Protein AF-0000000076550968 (afdb_homodimer)

Secondary structure (DSSP, 8-state):
--HHHHHHHHHHHHHHHH-GGG-S-GGGGGGGEEEEEEEE-TTS-EEEHHHHHHHHHHPPP---EEEEEEEEEEETTEEEEEEEEE-SS-EEEEEEEEEEETTEEEEEEEEEEE--/--HHHHHHHHHHHHHHHH-GGG-S-GGGGGGGEEEEEEEE-TTS-EEEHHHHHHHHHHPPP---EEEEEEEEEEETTEEEEEEEEE-SS-EEEEEEEEEEETTEEEEEEEEEEE--

Organism: NCBI:txid570835

InterPro domains:
  IPR027843 Domain of unknown function DUF4440 [PF14534] (11-107)
  IPR032710 NTF2-like domain superfamily [SSF54427] (6-113)

Sequence (232 aa):
MTKAQLQDHLHSLEERLLHPDREPDRRALSNLLAEDFQEFCTSGRIFNLQQLTSALQNSSPRAATMSYFYVTPLADDVALATYHITTANSTSHHSSIWVQRNNRWQLLFHQGTIAAMTKAQLQDHLHSLEERLLHPDREPDRRALSNLLAEDFQEFCTSGRIFNLQQLTSALQNSSPRAATMSYFYVTPLADDVALATYHITTANSTSHHSSIWVQRNNRWQLLFHQGTIAA

Solvent-accessible surface area (backbone atoms only — not comparable to full-atom values): 12329 Å² total; per-residue (Å²): 131,54,71,69,56,47,38,54,51,54,50,53,53,49,50,48,68,74,39,34,65,76,43,93,55,42,74,61,55,51,69,37,45,31,90,79,20,40,30,42,36,61,73,23,47,75,39,41,47,68,57,46,44,52,46,48,68,65,48,70,85,71,76,66,44,78,42,79,73,44,63,45,81,74,49,102,46,29,32,40,36,38,31,34,40,37,41,93,85,48,49,28,41,36,39,35,37,35,34,50,56,96,90,36,70,17,39,34,34,37,39,27,20,51,42,101,131,53,71,68,55,46,38,55,50,52,48,52,53,49,49,47,69,74,39,35,65,75,43,91,56,41,74,59,56,50,68,40,44,31,92,80,22,40,31,42,37,59,72,22,47,74,38,43,47,68,56,46,45,53,47,48,67,66,49,70,84,72,74,65,43,77,44,79,74,46,65,46,79,74,47,102,46,30,32,41,36,38,30,33,42,36,42,94,86,48,48,28,41,35,39,35,36,36,34,50,56,94,90,36,70,18,41,35,34,37,37,27,21,50,42,99

Radius of gyration: 17.56 Å; Cα contacts (8 Å, |Δi|>4): 460; chains: 2; bounding box: 40×50×38 Å

Nearest PDB structures (foldseek):
  6d63-assembly3_E  TM=8.067E-01  e=4.390E-07  Pseudomonas sp. ADP
  3fka-assembly1_D  TM=6.933E-01  e=9.159E-06  Ruegeria pomeroyi DSS-3
  4q53-assembly1_A  TM=6.856E-01  e=6.023E-05  Bacteroides uniformis ATCC 8492
  5ts4-assembly3_C  TM=7.325E-01  e=3.961E-04  synthetic construct
  6w3w-assembly1_A  TM=6.313E-01  e=6.844E-04  synthetic construct

Foldseek 3Di:
DDQVVVLVVVVVLVVCLVFLVPDPDLLCNLVQADQQAWECEQVRDIDGSVRSSVCSVDDDGFDKDKAPWHWDDPDPFKIKIWTWIDGPVFIKIKIWIWGQDPNHIHTRYMYIHTDD/DDQVVVLVVVVVLVVCLVFLVPDPDLLCNLVQADQQAWECEQVRDIDGSVRSSVCSVDDDGFDKDKAPWHWDDPDPFKIKIWTWIDGPVFIKIKIWIWGQDPNHIHTRYMYIHTDD

pLDDT: mean 97.18, std 2.47, range [84.38, 99.0]

Structure (mmCIF, N/CA/C/O backbone):
data_AF-0000000076550968-model_v1
#
loop_
_entity.id
_entity.type
_entity.pdbx_description
1 polymer 'DUF4440 domain-containing protein'
#
loop_
_atom_site.group_PDB
_atom_site.id
_atom_site.type_symbol
_atom_site.label_atom_id
_atom_site.label_alt_id
_atom_site.label_comp_id
_atom_site.label_asym_id
_atom_site.label_entity_id
_atom_site.label_seq_id
_atom_site.pdbx_PDB_ins_code
_atom_site.Cartn_x
_atom_site.Cartn_y
_atom_site.Cartn_z
_atom_site.occupancy
_atom_site.B_iso_or_equiv
_atom_site.auth_seq_id
_atom_site.auth_comp_id
_atom_site.auth_asym_id
_atom_site.auth_atom_id
_atom_site.pdbx_PDB_model_num
ATOM 1 N N . MET A 1 1 ? -16.109 -16.172 4.762 1 86.81 1 MET A N 1
ATOM 2 C CA . MET A 1 1 ? -14.742 -16.594 5.027 1 86.81 1 MET A CA 1
ATOM 3 C C . MET A 1 1 ? -14.188 -15.922 6.281 1 86.81 1 MET A C 1
ATOM 5 O O . MET A 1 1 ? -14.414 -14.734 6.5 1 86.81 1 MET A O 1
ATOM 9 N N . THR A 1 2 ? -13.539 -16.703 7.188 1 93.56 2 THR A N 1
ATOM 10 C CA . THR A 1 2 ? -12.914 -16.125 8.375 1 93.56 2 THR A CA 1
ATOM 11 C C . THR A 1 2 ? -11.641 -15.367 7.996 1 93.56 2 THR A C 1
ATOM 13 O O . THR A 1 2 ? -11.141 -15.5 6.879 1 93.56 2 THR A O 1
ATOM 16 N N . LYS A 1 3 ? -11.188 -14.531 8.883 1 94.69 3 LYS A N 1
ATOM 17 C CA . LYS A 1 3 ? -9.938 -13.828 8.641 1 94.69 3 LYS A CA 1
ATOM 18 C C . LYS A 1 3 ? -8.797 -14.805 8.367 1 94.69 3 LYS A C 1
ATOM 20 O O . LYS A 1 3 ? -7.969 -14.57 7.484 1 94.69 3 LYS A O 1
ATOM 25 N N . ALA A 1 4 ? -8.688 -15.875 9.125 1 96.62 4 ALA A N 1
ATOM 26 C CA . ALA A 1 4 ? -7.633 -16.875 8.953 1 96.62 4 ALA A CA 1
ATOM 27 C C . ALA A 1 4 ? -7.715 -17.516 7.578 1 96.62 4 ALA A C 1
ATOM 29 O O . ALA A 1 4 ? -6.691 -17.75 6.93 1 96.62 4 ALA A O 1
ATOM 30 N N . GLN A 1 5 ? -8.914 -17.859 7.145 1 97.56 5 GLN A N 1
ATOM 31 C CA . GLN A 1 5 ? -9.117 -18.453 5.828 1 97.56 5 GLN A CA 1
ATOM 32 C C . GLN A 1 5 ? -8.727 -17.484 4.719 1 97.56 5 GLN A C 1
ATOM 34 O O . GLN A 1 5 ? -8.109 -17.891 3.727 1 97.56 5 GLN A O 1
ATOM 39 N N . LEU A 1 6 ? -9.133 -16.219 4.918 1 98.38 6 LEU A N 1
ATOM 40 C CA . LEU A 1 6 ? -8.781 -15.195 3.947 1 98.38 6 LEU A CA 1
ATOM 41 C C . LEU A 1 6 ? -7.27 -15.031 3.852 1 98.38 6 LEU A C 1
ATOM 43 O O . LEU A 1 6 ? -6.719 -14.914 2.754 1 98.38 6 LEU A O 1
ATOM 47 N N . GLN A 1 7 ? -6.574 -15.008 4.996 1 98.5 7 GLN A N 1
ATOM 48 C CA . GLN A 1 7 ? -5.121 -14.867 5.023 1 98.5 7 GLN A CA 1
ATOM 49 C C . GLN A 1 7 ? -4.449 -16.016 4.27 1 98.5 7 GLN A C 1
ATOM 51 O O . GLN A 1 7 ? -3.529 -15.789 3.479 1 98.5 7 GLN A O 1
ATOM 56 N N . ASP A 1 8 ? -4.887 -17.234 4.504 1 98.44 8 ASP A N 1
ATOM 57 C CA . ASP A 1 8 ? -4.332 -18.391 3.803 1 98.44 8 ASP A CA 1
ATOM 58 C C . ASP A 1 8 ? -4.566 -18.281 2.299 1 98.44 8 ASP A C 1
ATOM 60 O O . ASP A 1 8 ? -3.682 -18.609 1.502 1 98.44 8 ASP A O 1
ATOM 64 N N . HIS A 1 9 ? -5.754 -17.875 1.988 1 98.56 9 HIS A N 1
ATOM 65 C CA . HIS A 1 9 ? -6.113 -17.781 0.579 1 98.56 9 HIS A CA 1
ATOM 66 C C . HIS A 1 9 ? -5.27 -16.719 -0.129 1 98.56 9 HIS A C 1
ATOM 68 O O . HIS A 1 9 ? -4.684 -17 -1.18 1 98.56 9 HIS A O 1
ATOM 74 N N . LEU A 1 10 ? -5.164 -15.516 0.405 1 98.81 10 LEU A N 1
ATOM 75 C CA . LEU A 1 10 ? -4.406 -14.445 -0.228 1 98.81 10 LEU A CA 1
ATOM 76 C C . LEU A 1 10 ? -2.912 -14.75 -0.214 1 98.81 10 LEU A C 1
ATOM 78 O O . LEU A 1 10 ? -2.189 -14.383 -1.143 1 98.81 10 LEU A O 1
ATOM 82 N N . HIS A 1 11 ? -2.459 -15.438 0.846 1 98.88 11 HIS A N 1
ATOM 83 C CA . HIS A 1 11 ? -1.074 -15.898 0.861 1 98.88 11 HIS A CA 1
ATOM 84 C C . HIS A 1 11 ? -0.78 -16.797 -0.333 1 98.88 11 HIS A C 1
ATOM 86 O O . HIS A 1 11 ? 0.242 -16.625 -1.003 1 98.88 11 HIS A O 1
ATOM 92 N N . SER A 1 12 ? -1.676 -17.719 -0.541 1 98.5 12 SER A N 1
ATOM 93 C CA . SER A 1 12 ? -1.491 -18.641 -1.658 1 98.5 12 SER A CA 1
ATOM 94 C C . SER A 1 12 ? -1.491 -17.891 -2.99 1 98.5 12 SER A C 1
ATOM 96 O O . SER A 1 12 ? -0.729 -18.234 -3.896 1 98.5 12 SER A O 1
ATOM 98 N N . LEU A 1 13 ? -2.344 -16.875 -3.184 1 98.56 13 LEU A N 1
ATOM 99 C CA . LEU A 1 13 ? -2.373 -16.094 -4.414 1 98.56 13 LEU A CA 1
ATOM 100 C C . LEU A 1 13 ? -1.088 -15.289 -4.574 1 98.56 13 LEU A C 1
ATOM 102 O O . LEU A 1 13 ? -0.528 -15.219 -5.672 1 98.56 13 LEU A O 1
ATOM 106 N N . GLU A 1 14 ? -0.652 -14.703 -3.477 1 98.75 14 GLU A N 1
ATOM 107 C CA . GLU A 1 14 ? 0.617 -13.977 -3.512 1 98.75 14 GLU A CA 1
ATOM 108 C C . GLU A 1 14 ? 1.765 -14.898 -3.912 1 98.75 14 GLU A C 1
ATOM 110 O O . GLU A 1 14 ? 2.654 -14.5 -4.668 1 98.75 14 GLU A O 1
ATOM 115 N N . GLU A 1 15 ? 1.801 -16.094 -3.387 1 98.12 15 GLU A N 1
ATOM 116 C CA . GLU A 1 15 ? 2.844 -17.078 -3.707 1 98.12 15 GLU A CA 1
ATOM 117 C C . GLU A 1 15 ? 2.861 -17.391 -5.199 1 98.12 15 GLU A C 1
ATOM 119 O O . GLU A 1 15 ? 3.93 -17.516 -5.797 1 98.12 15 GLU A O 1
ATOM 124 N N . ARG A 1 16 ? 1.688 -17.5 -5.742 1 97.56 16 ARG A N 1
ATOM 125 C CA . ARG A 1 16 ? 1.603 -17.781 -7.172 1 97.56 16 ARG A CA 1
ATOM 126 C C . ARG A 1 16 ? 2.199 -16.625 -7.984 1 97.56 16 ARG A C 1
ATOM 128 O O . ARG A 1 16 ? 2.893 -16.859 -8.977 1 97.56 16 ARG A O 1
ATOM 135 N N . LEU A 1 17 ? 1.956 -15.398 -7.555 1 97.94 17 LEU A N 1
ATOM 136 C CA . LEU A 1 17 ? 2.482 -14.234 -8.258 1 97.94 17 LEU A CA 1
ATOM 137 C C . LEU A 1 17 ? 3.984 -14.094 -8.031 1 97.94 17 LEU A C 1
ATOM 139 O O . LEU A 1 17 ? 4.711 -13.633 -8.914 1 97.94 17 LEU A O 1
ATOM 143 N N . LEU A 1 18 ? 4.477 -14.5 -6.883 1 97.5 18 LEU A N 1
ATOM 144 C CA . LEU A 1 18 ? 5.891 -14.414 -6.539 1 97.5 18 LEU A CA 1
ATOM 145 C C . LEU A 1 18 ? 6.707 -15.445 -7.316 1 97.5 18 LEU A C 1
ATOM 147 O O . LEU A 1 18 ? 7.871 -15.203 -7.645 1 97.5 18 LEU A O 1
ATOM 151 N N . HIS A 1 19 ? 6.062 -16.594 -7.609 1 97 19 HIS A N 1
ATOM 152 C CA . HIS A 1 19 ? 6.738 -17.703 -8.281 1 97 19 HIS A CA 1
ATOM 153 C C . HIS A 1 19 ? 6 -18.109 -9.555 1 97 19 HIS A C 1
ATOM 155 O O . HIS A 1 19 ? 5.551 -19.25 -9.672 1 97 19 HIS A O 1
ATOM 161 N N . PRO A 1 20 ? 5.941 -17.203 -10.492 1 96.81 20 PRO A N 1
ATOM 162 C CA . PRO A 1 20 ? 5.215 -17.516 -11.727 1 96.81 20 PRO A CA 1
ATOM 163 C C . PRO A 1 20 ? 5.812 -18.719 -12.461 1 96.81 20 PRO A C 1
ATOM 165 O O . PRO A 1 20 ? 5.105 -19.406 -13.211 1 96.81 20 PRO A O 1
ATOM 168 N N . ASP A 1 21 ? 7.035 -18.969 -12.266 1 94.38 21 ASP A N 1
ATOM 169 C CA . ASP A 1 21 ? 7.727 -20.078 -12.922 1 94.38 21 ASP A CA 1
ATOM 170 C C . ASP A 1 21 ? 7.172 -21.422 -12.469 1 94.38 21 ASP A C 1
ATOM 172 O O . ASP A 1 21 ? 7.363 -22.438 -13.141 1 94.38 21 ASP A O 1
ATOM 176 N N . ARG A 1 22 ? 6.504 -21.453 -11.359 1 95.25 22 ARG A N 1
ATOM 177 C CA . ARG A 1 22 ? 5.965 -22.688 -10.812 1 95.25 22 ARG A CA 1
ATOM 178 C C . ARG A 1 22 ? 4.527 -22.906 -11.273 1 95.25 22 ARG A C 1
ATOM 180 O O . ARG A 1 22 ? 3.936 -23.953 -10.992 1 95.25 22 ARG A O 1
ATOM 187 N N . GLU A 1 23 ? 3.965 -21.953 -11.984 1 95.06 23 GLU A N 1
ATOM 188 C CA . GLU A 1 23 ? 2.59 -22.047 -12.469 1 95.06 23 GLU A CA 1
ATOM 189 C C . GLU A 1 23 ? 2.512 -22.859 -13.758 1 95.06 23 GLU A C 1
ATOM 191 O O . GLU A 1 23 ? 3.188 -22.547 -14.742 1 95.06 23 GLU A O 1
ATOM 196 N N . PRO A 1 24 ? 1.718 -23.875 -13.727 1 93.25 24 PRO A N 1
ATOM 197 C CA . PRO A 1 24 ? 1.576 -24.656 -14.953 1 93.25 24 PRO A CA 1
ATOM 198 C C . PRO A 1 24 ? 1.089 -23.828 -16.141 1 93.25 24 PRO A C 1
ATOM 200 O O . PRO A 1 24 ? 1.562 -24.016 -17.266 1 93.25 24 PRO A O 1
ATOM 203 N N . ASP A 1 25 ? 0.178 -22.953 -15.93 1 94.69 25 ASP A N 1
ATOM 204 C CA . ASP A 1 25 ? -0.331 -22.016 -16.938 1 94.69 25 ASP A CA 1
ATOM 205 C C . ASP A 1 25 ? -0.12 -20.578 -16.516 1 94.69 25 ASP A C 1
ATOM 207 O O . ASP A 1 25 ? -0.997 -19.969 -15.891 1 94.69 25 ASP A O 1
ATOM 211 N N . ARG A 1 26 ? 0.912 -19.984 -16.984 1 94.06 26 ARG A N 1
ATOM 212 C CA . ARG A 1 26 ? 1.274 -18.625 -16.578 1 94.06 26 ARG A CA 1
ATOM 213 C C . ARG A 1 26 ? 0.214 -17.625 -17.016 1 94.06 26 ARG A C 1
ATOM 215 O O . ARG A 1 26 ? 0.02 -16.594 -16.375 1 94.06 26 ARG A O 1
ATOM 222 N N . ARG A 1 27 ? -0.435 -17.969 -18.094 1 93.56 27 ARG A N 1
ATOM 223 C CA . ARG A 1 27 ? -1.465 -17.062 -18.594 1 93.56 27 ARG A CA 1
ATOM 224 C C . ARG A 1 27 ? -2.568 -16.875 -17.547 1 93.56 27 ARG A C 1
ATOM 226 O O . ARG A 1 27 ? -3.197 -15.812 -17.5 1 93.56 27 ARG A O 1
ATOM 233 N N . ALA A 1 28 ? -2.775 -17.859 -16.75 1 94.88 28 ALA A N 1
ATOM 234 C CA . ALA A 1 28 ? -3.82 -17.812 -15.727 1 94.88 28 ALA A CA 1
ATOM 235 C C . ALA A 1 28 ? -3.494 -16.781 -14.656 1 94.88 28 ALA A C 1
ATOM 237 O O . ALA A 1 28 ? -4.391 -16.281 -13.969 1 94.88 28 ALA A O 1
ATOM 238 N N . LEU A 1 29 ? -2.229 -16.375 -14.539 1 96.75 29 LEU A N 1
ATOM 239 C CA . LEU A 1 29 ? -1.817 -15.43 -13.5 1 96.75 29 LEU A CA 1
ATOM 240 C C . LEU A 1 29 ? -2.396 -14.047 -13.766 1 96.75 29 LEU A C 1
ATOM 242 O O . LEU A 1 29 ? -2.625 -13.273 -12.836 1 96.75 29 LEU A O 1
ATOM 246 N N . SER A 1 30 ? -2.594 -13.734 -15.055 1 95.69 30 SER A N 1
ATOM 247 C CA . SER A 1 30 ? -3.17 -12.43 -15.391 1 95.69 30 SER A CA 1
ATOM 248 C C . SER A 1 30 ? -4.566 -12.281 -14.797 1 95.69 30 SER A C 1
ATOM 250 O O . SER A 1 30 ? -5.016 -11.156 -14.539 1 95.69 30 SER A O 1
ATOM 252 N N . ASN A 1 31 ? -5.242 -13.406 -14.578 1 95.88 31 ASN A N 1
ATOM 253 C CA . ASN A 1 31 ? -6.582 -13.391 -13.992 1 95.88 31 ASN A CA 1
ATOM 254 C C . ASN A 1 31 ? -6.551 -12.945 -12.531 1 95.88 31 ASN A C 1
ATOM 256 O O . ASN A 1 31 ? -7.586 -12.602 -11.961 1 95.88 31 ASN A O 1
ATOM 260 N N . LEU A 1 32 ? -5.406 -12.969 -11.938 1 98.31 32 LEU A N 1
ATOM 261 C CA . LEU A 1 32 ? -5.262 -12.555 -10.547 1 98.31 32 LEU A CA 1
ATOM 262 C C . LEU A 1 32 ? -5.125 -11.039 -10.445 1 98.31 32 LEU A C 1
ATOM 264 O O . LEU A 1 32 ? -5.219 -10.477 -9.352 1 98.31 32 LEU A O 1
ATOM 268 N N . LEU A 1 33 ? -4.918 -10.391 -11.57 1 98.56 33 LEU A N 1
ATOM 269 C CA . LEU A 1 33 ? -4.684 -8.945 -11.57 1 98.56 33 LEU A CA 1
ATOM 270 C C . LEU A 1 33 ? -5.957 -8.188 -11.938 1 98.56 33 LEU A C 1
ATOM 272 O O . LEU A 1 33 ? -6.668 -8.578 -12.867 1 98.56 33 LEU A O 1
ATOM 276 N N . ALA A 1 34 ? -6.285 -7.145 -11.203 1 98.69 34 ALA A N 1
ATOM 277 C CA . ALA A 1 34 ? -7.41 -6.277 -11.539 1 98.69 34 ALA A CA 1
ATOM 278 C C . ALA A 1 34 ? -7.137 -5.488 -12.82 1 98.69 34 ALA A C 1
ATOM 280 O O . ALA A 1 34 ? -5.977 -5.227 -13.156 1 98.69 34 ALA A O 1
ATOM 281 N N . GLU A 1 35 ? -8.172 -5.074 -13.492 1 97.44 35 GLU A N 1
ATOM 282 C CA . GLU A 1 35 ? -8.047 -4.34 -14.75 1 97.44 35 GLU A CA 1
ATOM 283 C C . GLU A 1 35 ? -7.328 -3.006 -14.539 1 97.44 35 GLU A C 1
ATOM 285 O O . GLU A 1 35 ? -6.613 -2.535 -15.422 1 97.44 35 GLU A O 1
ATOM 290 N N . ASP A 1 36 ? -7.48 -2.406 -13.375 1 98 36 ASP A N 1
ATOM 291 C CA . ASP A 1 36 ? -6.871 -1.119 -13.055 1 98 36 ASP A CA 1
ATOM 292 C C . ASP A 1 36 ? -5.645 -1.299 -12.164 1 98 36 ASP A C 1
ATOM 294 O O . ASP A 1 36 ? -5.355 -0.446 -11.32 1 98 36 ASP A O 1
ATOM 298 N N . PHE A 1 37 ? -4.973 -2.426 -12.328 1 98.69 37 PHE A N 1
ATOM 299 C CA . PHE A 1 37 ? -3.801 -2.781 -11.531 1 98.69 37 PHE A CA 1
ATOM 300 C C . PHE A 1 37 ? -2.693 -1.75 -11.703 1 98.69 37 PHE A C 1
ATOM 302 O O . PHE A 1 37 ? -2.479 -1.244 -12.812 1 98.69 37 PHE A O 1
ATOM 309 N N . GLN A 1 38 ? -1.987 -1.479 -10.664 1 98.88 38 GLN A N 1
ATOM 310 C CA . GLN A 1 38 ? -0.764 -0.683 -10.648 1 98.88 38 GLN A CA 1
ATOM 311 C C . GLN A 1 38 ? 0.23 -1.215 -9.625 1 98.88 38 GLN A C 1
ATOM 313 O O . GLN A 1 38 ? -0.169 -1.738 -8.578 1 98.88 38 GLN A O 1
ATOM 318 N N . GLU A 1 39 ? 1.511 -1.039 -9.93 1 98.88 39 GLU A N 1
ATOM 319 C CA . GLU A 1 39 ? 2.553 -1.47 -9 1 98.88 39 GLU A CA 1
ATOM 320 C C . GLU A 1 39 ? 3.678 -0.442 -8.922 1 98.88 39 GLU A C 1
ATOM 322 O O . GLU A 1 39 ? 4.137 0.067 -9.945 1 98.88 39 GLU A O 1
ATOM 327 N N . PHE A 1 40 ? 4.062 -0.086 -7.707 1 98.94 40 PHE A N 1
ATOM 328 C CA . PHE A 1 40 ? 5.34 0.566 -7.445 1 98.94 40 PHE A CA 1
ATOM 329 C C . PHE A 1 40 ? 6.402 -0.457 -7.059 1 98.94 40 PHE A C 1
ATOM 331 O O . PHE A 1 40 ? 6.422 -0.94 -5.926 1 98.94 40 PHE A O 1
ATOM 338 N N . CYS A 1 41 ? 7.297 -0.752 -7.941 1 98.5 41 CYS A N 1
ATOM 339 C CA . CYS A 1 41 ? 8.289 -1.808 -7.758 1 98.5 41 CYS A CA 1
ATOM 340 C C . CYS A 1 41 ? 9.398 -1.356 -6.812 1 98.5 41 CYS A C 1
ATOM 342 O O . CYS A 1 41 ? 9.656 -0.159 -6.684 1 98.5 41 CYS A O 1
ATOM 344 N N . THR A 1 42 ? 10.07 -2.283 -6.219 1 98 42 THR A N 1
ATOM 345 C CA . THR A 1 42 ? 11.227 -1.979 -5.375 1 98 42 THR A CA 1
ATOM 346 C C . THR A 1 42 ? 12.297 -1.232 -6.172 1 98 42 THR A C 1
ATOM 348 O O . THR A 1 42 ? 13.078 -0.468 -5.605 1 98 42 THR A O 1
ATOM 351 N N . SER A 1 43 ? 12.328 -1.404 -7.453 1 96.81 43 SER A N 1
ATOM 352 C CA . SER A 1 43 ? 13.297 -0.739 -8.32 1 96.81 43 SER A CA 1
ATOM 353 C C . SER A 1 43 ? 12.953 0.735 -8.5 1 96.81 43 SER A C 1
ATOM 355 O O . SER A 1 43 ? 13.758 1.505 -9.023 1 96.81 43 SER A O 1
ATOM 357 N N . GLY A 1 44 ? 11.781 1.127 -8.109 1 98.31 44 GLY A N 1
ATOM 358 C CA . GLY A 1 44 ? 11.305 2.486 -8.297 1 98.31 44 GLY A CA 1
ATOM 359 C C . GLY A 1 44 ? 10.523 2.67 -9.586 1 98.31 44 GLY A C 1
ATOM 360 O O . GLY A 1 44 ? 9.969 3.742 -9.836 1 98.31 44 GLY A O 1
ATOM 361 N N . ARG A 1 45 ? 10.477 1.66 -10.391 1 98 45 ARG A N 1
ATOM 362 C CA . ARG A 1 45 ? 9.664 1.722 -11.594 1 98 45 ARG A CA 1
ATOM 363 C C . ARG A 1 45 ? 8.188 1.497 -11.281 1 98 45 ARG A C 1
ATOM 365 O O . ARG A 1 45 ? 7.852 0.903 -10.25 1 98 45 ARG A O 1
ATOM 372 N N . ILE A 1 46 ? 7.363 1.961 -12.172 1 98.62 46 ILE A N 1
ATOM 373 C CA . ILE A 1 46 ? 5.93 1.723 -12.07 1 98.62 46 ILE A CA 1
ATOM 374 C C . ILE A 1 46 ? 5.488 0.754 -13.172 1 98.62 46 ILE A C 1
ATOM 376 O O . ILE A 1 46 ? 5.805 0.951 -14.344 1 98.62 46 ILE A O 1
ATOM 380 N N . PHE A 1 47 ? 4.773 -0.252 -12.758 1 98.38 47 PHE A N 1
ATOM 381 C CA . PHE A 1 47 ? 4.242 -1.223 -13.711 1 98.38 47 PHE A CA 1
ATOM 382 C C . PHE A 1 47 ? 2.723 -1.136 -13.781 1 98.38 47 PHE A C 1
ATOM 384 O O . PHE A 1 47 ? 2.057 -1.001 -12.75 1 98.38 47 PHE A O 1
ATOM 391 N N . ASN A 1 48 ? 2.211 -1.207 -14.961 1 98.31 48 ASN A N 1
ATOM 392 C CA . ASN A 1 48 ? 0.773 -1.385 -15.133 1 98.31 48 ASN A CA 1
ATOM 393 C C . ASN A 1 48 ? 0.422 -2.836 -15.453 1 98.31 48 ASN A C 1
ATOM 395 O O . ASN A 1 48 ? 1.288 -3.711 -15.414 1 98.31 48 ASN A O 1
ATOM 399 N N . LEU A 1 49 ? -0.863 -3.047 -15.742 1 98.19 49 LEU A N 1
ATOM 400 C CA . LEU A 1 49 ? -1.379 -4.395 -15.961 1 98.19 49 LEU A CA 1
ATOM 401 C C . LEU A 1 49 ? -0.624 -5.086 -17.094 1 98.19 49 LEU A C 1
ATOM 403 O O . LEU A 1 49 ? -0.168 -6.219 -16.938 1 98.19 49 LEU A O 1
ATOM 407 N N . GLN A 1 50 ? -0.483 -4.426 -18.219 1 97.69 50 GLN A N 1
ATOM 408 C CA . GLN A 1 50 ? 0.164 -5.02 -19.375 1 97.69 50 GLN A CA 1
ATOM 409 C C . GLN A 1 50 ? 1.626 -5.348 -19.094 1 97.69 50 GLN A C 1
ATOM 411 O O . GLN A 1 50 ? 2.109 -6.422 -19.453 1 97.69 50 GLN A O 1
ATOM 416 N N . GLN A 1 51 ? 2.295 -4.43 -18.484 1 97.81 51 GLN A N 1
ATOM 417 C CA . GLN A 1 51 ? 3.711 -4.605 -18.188 1 97.81 51 GLN A CA 1
ATOM 418 C C . GLN A 1 51 ? 3.926 -5.754 -17.203 1 97.81 51 GLN A C 1
ATOM 420 O O . GLN A 1 51 ? 4.828 -6.574 -17.391 1 97.81 51 GLN A O 1
ATOM 425 N N . LEU A 1 52 ? 3.102 -5.801 -16.125 1 97.62 52 LEU A N 1
ATOM 426 C CA . LEU A 1 52 ? 3.266 -6.898 -15.18 1 97.62 52 LEU A CA 1
ATOM 427 C C . LEU A 1 52 ? 2.9 -8.234 -15.828 1 97.62 52 LEU A C 1
ATOM 429 O O . LEU A 1 52 ? 3.58 -9.234 -15.609 1 97.62 52 LEU A O 1
ATOM 433 N N . THR A 1 53 ? 1.775 -8.234 -16.594 1 97.56 53 THR A N 1
ATOM 434 C CA . THR A 1 53 ? 1.368 -9.461 -17.281 1 97.56 53 THR A CA 1
ATOM 435 C C . THR A 1 53 ? 2.504 -10 -18.141 1 97.56 53 THR A C 1
ATOM 437 O O . THR A 1 53 ? 2.812 -11.195 -18.094 1 97.56 53 THR A O 1
ATOM 440 N N . SER A 1 54 ? 3.125 -9.172 -18.891 1 96.88 54 SER A N 1
ATOM 441 C CA . SER A 1 54 ? 4.258 -9.57 -19.719 1 96.88 54 SER A CA 1
ATOM 442 C C . SER A 1 54 ? 5.402 -10.109 -18.859 1 96.88 54 SER A C 1
ATOM 444 O O . SER A 1 54 ? 6.023 -11.117 -19.219 1 96.88 54 SER A O 1
ATOM 446 N N . ALA A 1 55 ? 5.707 -9.477 -17.797 1 95.69 55 ALA A N 1
ATOM 447 C CA . ALA A 1 55 ? 6.777 -9.906 -16.906 1 95.69 55 ALA A CA 1
ATOM 448 C C . ALA A 1 55 ? 6.492 -11.289 -16.328 1 95.69 55 ALA A C 1
ATOM 450 O O . ALA A 1 55 ? 7.395 -12.125 -16.219 1 95.69 55 ALA A O 1
ATOM 451 N N . LEU A 1 56 ? 5.254 -11.508 -15.922 1 96.62 56 LEU A N 1
ATOM 452 C CA . LEU A 1 56 ? 4.855 -12.789 -15.352 1 96.62 56 LEU A CA 1
ATOM 453 C C . LEU A 1 56 ? 5.02 -13.914 -16.359 1 96.62 56 LEU A C 1
ATOM 455 O O . LEU A 1 56 ? 5.367 -15.039 -16 1 96.62 56 LEU A O 1
ATOM 459 N N . GLN A 1 57 ? 4.805 -13.625 -17.625 1 95.31 57 GLN A N 1
ATOM 460 C CA . GLN A 1 57 ? 4.871 -14.633 -18.672 1 95.31 57 GLN A CA 1
ATOM 461 C C . GLN A 1 57 ? 6.32 -14.977 -19.016 1 95.31 57 GLN A C 1
ATOM 463 O O . GLN A 1 57 ? 6.609 -16.078 -19.484 1 95.31 57 GLN A O 1
ATOM 468 N N . ASN A 1 58 ? 7.223 -14.055 -18.656 1 93.25 58 ASN A N 1
ATOM 469 C CA . ASN A 1 58 ? 8.594 -14.219 -19.109 1 93.25 58 ASN A CA 1
ATOM 470 C C . ASN A 1 58 ? 9.57 -14.336 -17.953 1 93.25 58 ASN A C 1
ATOM 472 O O . ASN A 1 58 ? 10.789 -14.266 -18.141 1 93.25 58 ASN A O 1
ATOM 476 N N . SER A 1 59 ? 9.062 -14.484 -16.844 1 91.25 59 SER A N 1
ATOM 477 C CA . SER A 1 59 ? 9.898 -14.461 -15.648 1 91.25 59 SER A CA 1
ATOM 478 C C . SER A 1 59 ? 10.727 -15.727 -15.523 1 91.25 59 SER A C 1
ATOM 480 O O . SER A 1 59 ? 10.25 -16.828 -15.836 1 91.25 59 SER A O 1
ATOM 482 N N . SER A 1 60 ? 11.906 -15.594 -15 1 91.5 60 SER A N 1
ATOM 483 C CA . SER A 1 60 ? 12.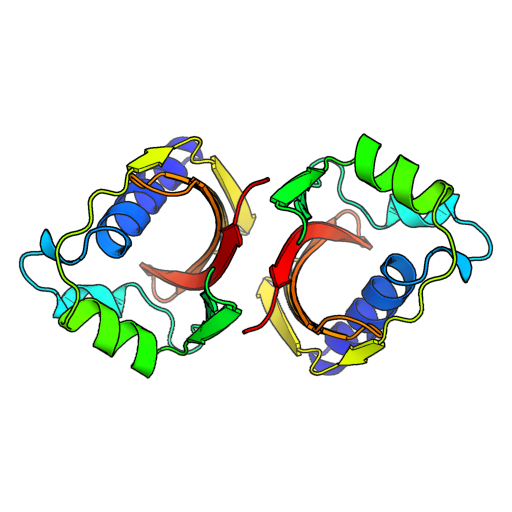773 -16.719 -14.664 1 91.5 60 SER A CA 1
ATOM 484 C C . SER A 1 60 ? 12.625 -17.109 -13.203 1 91.5 60 SER A C 1
ATOM 486 O O . SER A 1 60 ? 12.148 -16.312 -12.383 1 91.5 60 SER A O 1
ATOM 488 N N . PRO A 1 61 ? 13.031 -18.297 -12.859 1 89.44 61 PRO A N 1
ATOM 489 C CA . PRO A 1 61 ? 12.961 -18.719 -11.461 1 89.44 61 PRO A CA 1
ATOM 490 C C . PRO A 1 61 ? 13.711 -17.781 -10.523 1 89.44 61 PRO A C 1
ATOM 492 O O . PRO A 1 61 ? 14.805 -17.312 -10.852 1 89.44 61 PRO A O 1
ATOM 495 N N . ARG A 1 62 ? 13.102 -17.453 -9.492 1 84.69 62 ARG A N 1
ATOM 496 C CA . ARG A 1 62 ? 13.68 -16.594 -8.461 1 84.69 62 ARG A CA 1
ATOM 497 C C . ARG A 1 62 ? 13.742 -17.312 -7.117 1 84.69 62 ARG A C 1
ATOM 499 O O . ARG A 1 62 ? 12.797 -18.016 -6.738 1 84.69 62 ARG A O 1
ATOM 506 N N . ALA A 1 63 ? 14.891 -17.219 -6.512 1 93.94 63 ALA A N 1
ATOM 507 C CA . ALA A 1 63 ? 14.984 -17.672 -5.125 1 93.94 63 ALA A CA 1
ATOM 508 C C . ALA A 1 63 ? 14.516 -16.594 -4.16 1 93.94 63 ALA A C 1
ATOM 510 O O . ALA A 1 63 ? 15.312 -15.75 -3.73 1 93.94 63 ALA A O 1
ATOM 511 N N . ALA A 1 64 ? 13.312 -16.5 -3.904 1 97.25 64 ALA A N 1
ATOM 512 C CA . ALA A 1 64 ? 12.688 -15.531 -3.012 1 97.25 64 ALA A CA 1
ATOM 513 C C . ALA A 1 64 ? 11.75 -16.219 -2.023 1 97.25 64 ALA A C 1
ATOM 515 O O . ALA A 1 64 ? 11.062 -17.172 -2.375 1 97.25 64 ALA A O 1
ATOM 516 N N . THR A 1 65 ? 11.805 -15.734 -0.812 1 98.12 65 THR A N 1
ATOM 517 C CA . THR A 1 65 ? 10.93 -16.281 0.219 1 98.12 65 THR A CA 1
ATOM 518 C C . THR A 1 65 ? 10.055 -15.18 0.823 1 98.12 65 THR A C 1
ATOM 520 O O . THR A 1 65 ? 10.547 -14.086 1.122 1 98.12 65 THR A O 1
ATOM 523 N N . MET A 1 66 ? 8.812 -15.469 0.918 1 98.38 66 MET A N 1
ATOM 524 C CA . MET A 1 66 ? 7.871 -14.57 1.586 1 98.38 66 MET A CA 1
ATOM 525 C C . MET A 1 66 ? 7.742 -14.922 3.064 1 98.38 66 MET A C 1
ATOM 527 O O . MET A 1 66 ? 7.637 -16.094 3.42 1 98.38 66 MET A O 1
ATOM 531 N N . SER A 1 67 ? 7.77 -13.953 3.936 1 98.62 67 SER A N 1
ATOM 532 C CA . SER A 1 67 ? 7.629 -14.156 5.375 1 98.62 67 SER A CA 1
ATOM 533 C C . SER A 1 67 ? 6.82 -13.031 6.012 1 98.62 67 SER A C 1
ATOM 535 O O . SER A 1 67 ? 6.59 -12 5.387 1 98.62 67 SER A O 1
ATOM 537 N N . TYR A 1 68 ? 6.266 -13.305 7.316 1 98.38 68 TYR A N 1
ATOM 538 C CA . TYR A 1 68 ? 5.543 -12.297 8.086 1 98.38 68 TYR A CA 1
ATOM 539 C C . TYR A 1 68 ? 4.348 -11.766 7.309 1 98.38 68 TYR A C 1
ATOM 541 O O . TYR A 1 68 ? 4.16 -10.555 7.195 1 98.38 68 TYR A O 1
ATOM 549 N N . PHE A 1 69 ? 3.633 -12.703 6.75 1 98.81 69 PHE A N 1
ATOM 550 C CA . PHE A 1 69 ? 2.482 -12.375 5.922 1 98.81 69 PHE A CA 1
ATOM 551 C C . PHE A 1 69 ? 1.25 -12.117 6.781 1 98.81 69 PHE A C 1
ATOM 553 O O . PHE A 1 69 ? 0.78 -13.008 7.484 1 98.81 69 PHE A O 1
ATOM 560 N N . TYR A 1 70 ? 0.716 -10.922 6.711 1 98.69 70 TYR A N 1
ATOM 561 C CA . TYR A 1 70 ? -0.442 -10.523 7.504 1 98.69 70 TYR A CA 1
ATOM 562 C C . TYR A 1 70 ? -1.517 -9.898 6.625 1 98.69 70 TYR A C 1
ATOM 564 O O . TYR A 1 70 ? -1.21 -9.109 5.723 1 98.69 70 TYR A O 1
ATOM 572 N N . VAL A 1 71 ? -2.791 -10.297 6.898 1 98.81 71 VAL A N 1
ATOM 573 C CA . VAL A 1 71 ? -3.908 -9.727 6.152 1 98.81 71 VAL A CA 1
ATOM 574 C C . VAL A 1 71 ? -4.773 -8.883 7.086 1 98.81 71 VAL A C 1
ATOM 576 O O . VAL A 1 71 ? -5.117 -9.32 8.18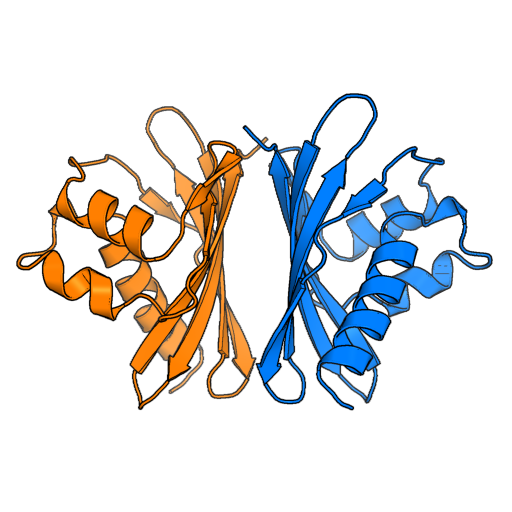8 1 98.81 71 VAL A O 1
ATOM 579 N N . THR A 1 72 ? -5.09 -7.719 6.699 1 98.69 72 THR A N 1
ATOM 580 C CA . THR A 1 72 ? -6.059 -6.836 7.34 1 98.69 72 THR A CA 1
ATOM 581 C C . THR A 1 72 ? -7.293 -6.664 6.461 1 98.69 72 THR A C 1
ATOM 583 O O . THR A 1 72 ? -7.246 -5.973 5.441 1 98.69 72 THR A O 1
ATOM 586 N N . PRO A 1 73 ? -8.406 -7.324 6.848 1 98.56 73 PRO A N 1
ATOM 587 C CA . PRO A 1 73 ? -9.633 -7.008 6.117 1 98.56 73 PRO A CA 1
ATOM 588 C C . PRO A 1 73 ? -10.055 -5.547 6.277 1 98.56 73 PRO A C 1
ATOM 590 O O . PRO A 1 73 ? -10.109 -5.035 7.398 1 98.56 73 PRO A O 1
ATOM 593 N N . LEU A 1 74 ? -10.289 -4.867 5.141 1 98.44 74 LEU A N 1
ATOM 594 C CA . LEU A 1 74 ? -10.656 -3.453 5.16 1 98.44 74 LEU A CA 1
ATOM 595 C C . LEU A 1 74 ? -12.148 -3.273 4.926 1 98.44 74 LEU A C 1
ATOM 597 O O . LEU A 1 74 ? -12.75 -2.311 5.414 1 98.44 74 LEU A O 1
ATOM 601 N N . ALA A 1 75 ? -12.742 -4.062 4.125 1 98 75 ALA A N 1
ATOM 602 C CA . ALA A 1 75 ? -14.156 -4.238 3.809 1 98 75 ALA A CA 1
ATOM 603 C C . ALA A 1 75 ? -14.453 -5.676 3.396 1 98 75 ALA A C 1
ATOM 605 O O . ALA A 1 75 ? -13.547 -6.508 3.322 1 98 75 ALA A O 1
ATOM 606 N N . ASP A 1 76 ? -15.766 -5.961 3.174 1 96.44 76 ASP A N 1
ATOM 607 C CA . ASP A 1 76 ? -16.141 -7.328 2.83 1 96.44 76 ASP A CA 1
ATOM 608 C C . ASP A 1 76 ? -15.383 -7.805 1.589 1 96.44 76 ASP A C 1
ATOM 610 O O . ASP A 1 76 ? -15.062 -8.992 1.466 1 96.44 76 ASP A O 1
ATOM 614 N N . ASP A 1 77 ? -15.016 -6.848 0.707 1 98 77 ASP A N 1
ATOM 615 C CA . ASP A 1 77 ? -14.461 -7.219 -0.59 1 98 77 ASP A CA 1
ATOM 616 C C . ASP A 1 77 ? -13.117 -6.531 -0.825 1 98 77 ASP A C 1
ATOM 618 O O . ASP A 1 77 ? -12.688 -6.375 -1.969 1 98 77 ASP A O 1
ATOM 622 N N . VAL A 1 78 ? -12.461 -6.051 0.24 1 98.81 78 VAL A N 1
ATOM 623 C CA . VAL A 1 78 ? -11.164 -5.379 0.142 1 98.81 78 VAL A CA 1
ATOM 624 C C . VAL A 1 78 ? -10.258 -5.836 1.283 1 98.81 78 VAL A C 1
ATOM 626 O O . VAL A 1 78 ? -10.695 -5.918 2.434 1 98.81 78 VAL A O 1
ATOM 629 N N . ALA A 1 79 ? -9.016 -6.105 0.991 1 98.88 79 ALA A N 1
ATOM 630 C CA . ALA A 1 79 ? -8.055 -6.516 2.016 1 98.88 79 ALA A CA 1
ATOM 631 C C . ALA A 1 79 ? -6.668 -5.953 1.723 1 98.88 79 ALA A C 1
ATOM 633 O O . ALA A 1 79 ? -6.266 -5.852 0.562 1 98.88 79 ALA A O 1
ATOM 634 N N . LEU A 1 80 ? -5.977 -5.613 2.758 1 98.94 80 LEU A N 1
ATOM 635 C CA . LEU A 1 80 ? -4.566 -5.246 2.717 1 98.94 80 LEU A CA 1
ATOM 636 C C . LEU A 1 80 ? -3.689 -6.406 3.172 1 98.94 80 LEU A C 1
ATOM 638 O O . LEU A 1 80 ? -3.941 -7.008 4.219 1 98.94 80 LEU A O 1
ATOM 642 N N . ALA A 1 81 ? -2.744 -6.805 2.395 1 98.94 81 ALA A N 1
ATOM 643 C CA . ALA A 1 81 ? -1.699 -7.738 2.807 1 98.94 81 ALA A CA 1
ATOM 644 C C . ALA A 1 81 ? -0.364 -7.023 2.986 1 98.94 81 ALA A C 1
ATOM 646 O O . ALA A 1 81 ? 0.003 -6.168 2.178 1 98.94 81 ALA A O 1
ATOM 647 N N . THR A 1 82 ? 0.354 -7.297 4.004 1 98.94 82 THR A N 1
ATOM 648 C CA . THR A 1 82 ? 1.72 -6.836 4.23 1 98.94 82 THR A CA 1
ATOM 649 C C . THR A 1 82 ? 2.648 -8.008 4.516 1 98.94 82 THR A C 1
ATOM 651 O O . THR A 1 82 ? 2.252 -8.977 5.168 1 98.94 82 THR A O 1
ATOM 654 N N . TYR A 1 83 ? 3.848 -7.926 4 1 98.94 83 TYR A N 1
ATOM 655 C CA . TYR A 1 83 ? 4.766 -9.047 4.176 1 98.94 83 TYR A CA 1
ATOM 656 C C . TYR A 1 83 ? 6.184 -8.656 3.773 1 98.94 83 TYR A C 1
ATOM 658 O O . TYR A 1 83 ? 6.426 -7.527 3.352 1 98.94 83 TYR A O 1
ATOM 666 N N . HIS A 1 84 ? 7.09 -9.586 3.996 1 98.75 84 HIS A N 1
ATOM 667 C CA . HIS A 1 84 ? 8.484 -9.461 3.584 1 98.75 84 HIS A CA 1
ATOM 668 C C . HIS A 1 84 ? 8.812 -10.43 2.455 1 98.75 84 HIS A C 1
ATOM 670 O O . HIS A 1 84 ? 8.273 -11.539 2.406 1 98.75 84 HIS A O 1
ATOM 676 N N . ILE A 1 85 ? 9.641 -9.984 1.607 1 98.75 85 ILE A N 1
ATOM 677 C CA . ILE A 1 85 ? 10.289 -10.883 0.659 1 98.75 85 ILE A CA 1
ATOM 678 C C . ILE A 1 85 ? 11.805 -10.867 0.881 1 98.75 85 ILE A C 1
ATOM 680 O O . ILE A 1 85 ? 12.406 -9.797 0.998 1 98.75 85 ILE A O 1
ATOM 684 N N . THR A 1 86 ? 12.383 -12 0.97 1 98.5 86 THR A N 1
ATOM 685 C CA . THR A 1 86 ? 13.828 -12.141 1.114 1 98.5 86 THR A CA 1
ATOM 686 C C . THR A 1 86 ? 14.422 -12.875 -0.084 1 98.5 86 THR A C 1
ATOM 688 O O . THR A 1 86 ? 13.922 -13.93 -0.483 1 98.5 86 THR A O 1
ATOM 691 N N . THR A 1 87 ? 15.398 -12.289 -0.651 1 96.94 87 THR A N 1
ATOM 692 C CA . THR A 1 87 ? 16.234 -12.93 -1.671 1 96.94 87 THR A CA 1
ATOM 693 C C . THR A 1 87 ? 17.656 -13.109 -1.172 1 96.94 87 THR A C 1
ATOM 695 O O . THR A 1 87 ? 17.969 -12.805 -0.016 1 96.94 87 THR A O 1
ATOM 698 N N . ALA A 1 88 ? 18.484 -13.664 -2.031 1 95.06 88 ALA A N 1
ATOM 699 C CA . ALA A 1 88 ? 19.875 -13.852 -1.665 1 95.06 88 ALA A CA 1
ATOM 700 C C . ALA A 1 88 ? 20.562 -12.516 -1.367 1 95.06 88 ALA A C 1
ATOM 702 O O . ALA A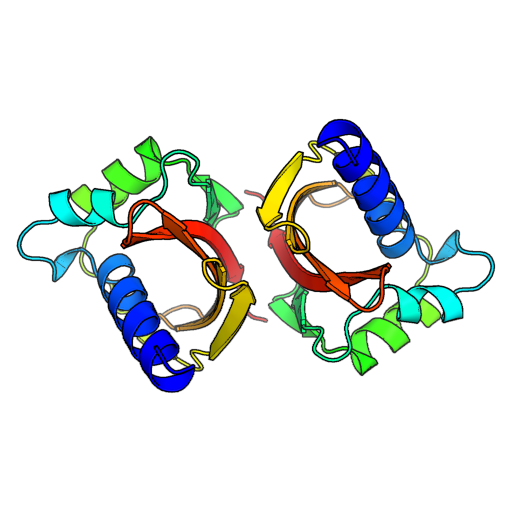 1 88 ? 21.469 -12.445 -0.532 1 95.06 88 ALA A O 1
ATOM 703 N N . ASN A 1 89 ? 20.031 -11.438 -1.941 1 93.94 89 ASN A N 1
ATOM 704 C CA . ASN A 1 89 ? 20.781 -10.188 -1.932 1 93.94 89 ASN A CA 1
ATOM 705 C C . ASN A 1 89 ? 20.062 -9.102 -1.138 1 93.94 89 ASN A C 1
ATOM 707 O O . ASN A 1 89 ? 20.656 -8.062 -0.818 1 93.94 89 ASN A O 1
ATOM 711 N N . SER A 1 90 ? 18.812 -9.336 -0.912 1 95.88 90 SER A N 1
ATOM 712 C CA . SER A 1 90 ? 18.094 -8.211 -0.317 1 95.88 90 SER A CA 1
ATOM 713 C C . SER A 1 90 ? 16.828 -8.68 0.394 1 95.88 90 SER A C 1
ATOM 715 O O . SER A 1 90 ? 16.359 -9.805 0.178 1 95.88 90 SER A O 1
ATOM 717 N N . THR A 1 91 ? 16.375 -7.891 1.36 1 98.38 91 THR A N 1
ATOM 718 C CA . THR A 1 91 ? 15.047 -7.973 1.951 1 98.38 91 THR A CA 1
ATOM 719 C C . THR A 1 91 ? 14.227 -6.734 1.614 1 98.38 91 THR A C 1
ATOM 721 O O . THR A 1 91 ? 14.773 -5.637 1.485 1 98.38 91 THR A O 1
ATOM 724 N N . SER A 1 92 ? 12.969 -6.949 1.376 1 98.88 92 SER A N 1
ATOM 725 C CA . SER A 1 92 ? 12.086 -5.832 1.047 1 98.88 92 SER A CA 1
ATOM 726 C C . SER A 1 92 ? 10.734 -5.969 1.741 1 98.88 92 SER A C 1
ATOM 728 O O . SER A 1 92 ? 10.297 -7.082 2.041 1 98.88 92 SER A O 1
ATOM 730 N N . HIS A 1 93 ? 10.133 -4.82 2.1 1 98.94 93 HIS A N 1
ATOM 731 C CA . HIS A 1 93 ? 8.773 -4.742 2.615 1 98.94 93 HIS A CA 1
ATOM 732 C C . HIS A 1 93 ? 7.762 -4.629 1.481 1 98.94 93 HIS A C 1
ATOM 734 O O . HIS A 1 93 ? 7.93 -3.811 0.574 1 98.94 93 HIS A O 1
ATOM 740 N N . HIS A 1 94 ? 6.684 -5.426 1.596 1 98.94 94 HIS A N 1
ATOM 741 C CA . HIS A 1 94 ? 5.684 -5.414 0.532 1 98.94 94 HIS A CA 1
ATOM 742 C C . HIS A 1 94 ? 4.277 -5.242 1.098 1 98.94 94 HIS A C 1
ATOM 744 O O . HIS A 1 94 ? 3.982 -5.723 2.193 1 98.94 94 HIS A O 1
ATOM 750 N N . SER A 1 95 ? 3.475 -4.559 0.301 1 99 95 SER A N 1
ATOM 751 C CA . SER A 1 95 ? 2.045 -4.469 0.576 1 99 95 SER A CA 1
ATOM 752 C C . SER A 1 95 ? 1.223 -4.676 -0.692 1 99 95 SER A C 1
ATOM 754 O O . SER A 1 95 ? 1.662 -4.316 -1.787 1 99 95 SER A O 1
ATOM 756 N N . SER A 1 96 ? 0.089 -5.258 -0.548 1 98.94 96 SER A N 1
ATOM 757 C CA . SER A 1 96 ? -0.85 -5.512 -1.636 1 98.94 96 SER A CA 1
ATOM 758 C C . SER A 1 96 ? -2.275 -5.152 -1.23 1 98.94 96 SER A C 1
ATOM 760 O O . SER A 1 96 ? -2.684 -5.402 -0.094 1 98.94 96 SER A O 1
ATOM 762 N N . ILE A 1 97 ? -2.975 -4.535 -2.135 1 99 97 ILE A N 1
ATOM 763 C CA . ILE A 1 97 ? -4.418 -4.367 -1.991 1 99 97 ILE A CA 1
ATOM 764 C C . ILE A 1 97 ? -5.145 -5.363 -2.891 1 99 97 ILE A C 1
ATOM 766 O O . ILE A 1 97 ? -5.02 -5.312 -4.117 1 99 97 ILE A O 1
ATOM 770 N N . TRP A 1 98 ? -5.887 -6.238 -2.236 1 98.94 98 TRP A N 1
ATOM 771 C CA . TRP A 1 98 ? -6.73 -7.199 -2.938 1 98.94 98 TRP A CA 1
ATOM 772 C C . TRP A 1 98 ? -8.195 -6.773 -2.891 1 98.94 98 TRP A C 1
ATOM 774 O O . TRP A 1 98 ? -8.688 -6.328 -1.85 1 98.94 98 TRP A O 1
ATOM 784 N N . VAL A 1 99 ? -8.891 -6.867 -4.023 1 98.88 99 VAL A N 1
ATOM 785 C CA . VAL A 1 99 ? -10.32 -6.574 -4.098 1 98.88 99 VAL A CA 1
ATOM 786 C C . VAL A 1 99 ? -11.062 -7.789 -4.645 1 98.88 99 VAL A C 1
ATOM 788 O O . VAL A 1 99 ? -10.57 -8.484 -5.531 1 98.88 99 VAL A O 1
ATOM 791 N N . GLN A 1 100 ? -12.172 -8.062 -4.055 1 98.31 100 GLN A N 1
ATOM 792 C CA . GLN A 1 100 ? -13.031 -9.102 -4.609 1 98.31 100 GLN A CA 1
ATOM 793 C C . GLN A 1 100 ? -14.023 -8.523 -5.613 1 98.31 100 GLN A C 1
ATOM 795 O O . GLN A 1 100 ? -14.875 -7.715 -5.254 1 98.31 100 GLN A O 1
ATOM 800 N N . ARG A 1 101 ? -13.852 -8.828 -6.867 1 96.88 101 ARG A N 1
ATOM 801 C CA . ARG A 1 101 ? -14.742 -8.453 -7.957 1 96.88 101 ARG A CA 1
ATOM 802 C C . ARG A 1 101 ? -15.227 -9.688 -8.711 1 96.88 101 ARG A C 1
ATOM 804 O O . ARG A 1 101 ? -14.43 -10.547 -9.078 1 96.88 101 ARG A O 1
ATOM 811 N N . ASN A 1 102 ? -16.609 -9.812 -8.938 1 95 102 ASN A N 1
ATOM 812 C CA . ASN A 1 102 ? -17.203 -10.969 -9.594 1 95 102 ASN A CA 1
ATOM 813 C C . ASN A 1 102 ? -16.812 -12.273 -8.898 1 95 102 ASN A C 1
ATOM 815 O O . ASN A 1 102 ? -16.375 -13.219 -9.547 1 95 102 ASN A O 1
ATOM 819 N N . ASN A 1 103 ? -16.719 -12.242 -7.59 1 94.56 103 ASN A N 1
ATOM 820 C CA . ASN A 1 103 ? -16.5 -13.383 -6.707 1 94.56 103 ASN A CA 1
ATOM 821 C C . ASN A 1 103 ? -15.078 -13.93 -6.852 1 94.56 103 ASN A C 1
ATOM 823 O O . ASN A 1 103 ? -14.836 -15.109 -6.617 1 94.56 103 ASN A O 1
ATOM 827 N N . ARG A 1 104 ? -14.211 -13.086 -7.25 1 96.75 104 ARG A N 1
ATOM 828 C CA . ARG A 1 104 ? -12.797 -13.445 -7.359 1 96.75 104 ARG A CA 1
ATOM 829 C C . ARG A 1 104 ? -11.914 -12.359 -6.75 1 96.75 104 ARG A C 1
ATOM 831 O O . ARG A 1 104 ? -12.117 -11.172 -7.004 1 96.75 104 ARG A O 1
ATOM 838 N N . TRP A 1 105 ? -10.984 -12.828 -5.953 1 98.44 105 TRP A N 1
ATOM 839 C CA . TRP A 1 105 ? -9.984 -11.891 -5.438 1 98.44 105 TRP A CA 1
ATOM 840 C C . TRP A 1 105 ? -8.953 -11.547 -6.508 1 98.44 105 TRP A C 1
ATOM 842 O O . TRP A 1 105 ? -8.406 -12.438 -7.156 1 98.44 105 TRP A O 1
ATOM 852 N N . GLN A 1 106 ? -8.758 -10.227 -6.676 1 98.81 106 GLN A N 1
ATOM 853 C CA . GLN A 1 106 ? -7.793 -9.719 -7.648 1 98.81 106 GLN A CA 1
ATOM 854 C C . GLN A 1 106 ? -6.855 -8.695 -7.012 1 98.81 106 GLN A C 1
ATOM 856 O O . GLN A 1 106 ? -7.273 -7.906 -6.164 1 98.81 106 GLN A O 1
ATOM 861 N N . LEU A 1 107 ? -5.621 -8.773 -7.449 1 98.94 107 LEU A N 1
ATOM 862 C CA . LEU A 1 107 ? -4.629 -7.812 -6.988 1 98.94 107 LEU A CA 1
ATOM 863 C C . LEU A 1 107 ? -4.805 -6.473 -7.695 1 98.94 107 LEU A C 1
ATOM 865 O O . LEU A 1 107 ? -4.664 -6.387 -8.914 1 98.94 107 LEU A O 1
ATOM 869 N N . LEU A 1 108 ? -5.09 -5.422 -6.945 1 98.94 108 LEU A N 1
ATOM 870 C CA . LEU A 1 108 ? -5.355 -4.105 -7.52 1 98.94 108 LEU A CA 1
ATOM 871 C C . LEU A 1 108 ? -4.109 -3.229 -7.461 1 98.94 108 LEU A C 1
ATOM 873 O O . LEU A 1 108 ? -3.848 -2.451 -8.383 1 98.94 108 LEU A O 1
ATOM 877 N N . PHE A 1 109 ? -3.389 -3.393 -6.43 1 98.94 109 PHE A N 1
ATOM 878 C CA . PHE A 1 109 ? -2.227 -2.539 -6.207 1 98.94 109 PHE A CA 1
ATOM 879 C C . PHE A 1 109 ? -1.153 -3.281 -5.422 1 98.94 109 PHE A C 1
ATOM 881 O O . PHE A 1 109 ? -1.465 -4.062 -4.52 1 98.94 109 PHE A O 1
ATOM 888 N N . HIS A 1 110 ? 0.107 -3.037 -5.727 1 98.94 110 HIS A N 1
ATOM 889 C CA . HIS A 1 110 ? 1.25 -3.641 -5.051 1 98.94 110 HIS A CA 1
ATOM 890 C C . HIS A 1 110 ? 2.408 -2.656 -4.941 1 98.94 110 HIS A C 1
ATOM 892 O O . HIS A 1 110 ? 2.666 -1.889 -5.871 1 98.94 110 HIS A O 1
ATOM 898 N N . GLN A 1 111 ? 3.043 -2.689 -3.863 1 98.94 111 GLN A N 1
ATOM 899 C CA . GLN A 1 111 ? 4.199 -1.819 -3.674 1 98.94 111 GLN A CA 1
ATOM 900 C C . GLN A 1 111 ? 5.277 -2.51 -2.844 1 98.94 111 GLN A C 1
ATOM 902 O O . GLN A 1 111 ? 4.969 -3.213 -1.88 1 98.94 111 GLN A O 1
ATOM 907 N N . GLY A 1 112 ? 6.488 -2.359 -3.295 1 98.94 112 GLY A N 1
ATOM 908 C CA . GLY A 1 112 ? 7.641 -2.859 -2.561 1 98.94 112 GLY A CA 1
ATOM 909 C C . GLY A 1 112 ? 8.625 -1.77 -2.176 1 98.94 112 GLY A C 1
ATOM 910 O O . GLY A 1 112 ? 8.82 -0.814 -2.928 1 98.94 112 GLY A O 1
ATOM 911 N N . THR A 1 113 ? 9.203 -1.854 -1.019 1 98.94 113 THR A N 1
ATOM 912 C CA . THR A 1 113 ? 10.242 -0.964 -0.509 1 98.94 113 THR A CA 1
ATOM 913 C C . THR A 1 113 ? 11.414 -1.764 0.039 1 98.94 113 THR A C 1
ATOM 915 O O . THR A 1 113 ? 11.234 -2.639 0.89 1 98.94 113 THR A O 1
ATOM 918 N N . ILE A 1 114 ? 12.594 -1.393 -0.416 1 98.56 114 ILE A N 1
ATOM 919 C CA . ILE A 1 114 ? 13.766 -2.09 0.092 1 98.56 114 ILE A CA 1
ATOM 920 C C . ILE A 1 114 ? 13.906 -1.847 1.593 1 98.56 114 ILE A C 1
ATOM 922 O O . ILE A 1 114 ? 13.797 -0.709 2.057 1 98.56 114 I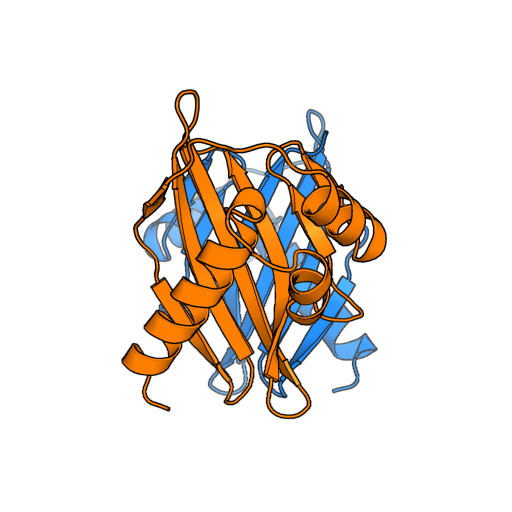LE A O 1
ATOM 926 N N . ALA A 1 115 ? 14.094 -2.906 2.346 1 98.44 115 ALA A N 1
ATOM 927 C CA . ALA A 1 115 ? 14.227 -2.805 3.797 1 98.44 115 ALA A CA 1
ATOM 928 C C . ALA A 1 115 ? 15.562 -2.176 4.184 1 98.44 115 ALA A C 1
ATOM 930 O O . ALA A 1 115 ? 16.531 -2.238 3.42 1 98.44 115 ALA A O 1
ATOM 931 N N . ALA A 1 116 ? 15.547 -1.545 5.395 1 93.69 116 ALA A N 1
ATOM 932 C CA . ALA A 1 116 ? 16.766 -0.918 5.902 1 93.69 116 ALA A CA 1
ATOM 933 C C . ALA A 1 116 ? 17.844 -1.96 6.172 1 93.69 116 ALA A C 1
ATOM 935 O O . ALA A 1 116 ? 17.547 -3.121 6.457 1 93.69 116 ALA A O 1
ATOM 936 N N . MET B 1 1 ? -20.359 11.781 -0.555 1 86.62 1 MET B N 1
ATOM 937 C CA . MET B 1 1 ? -19.234 12.523 -1.142 1 86.62 1 MET B CA 1
ATOM 938 C C . MET B 1 1 ? -18.875 11.969 -2.514 1 86.62 1 MET B C 1
ATOM 940 O O . MET B 1 1 ? -18.859 10.75 -2.707 1 86.62 1 MET B O 1
ATOM 944 N N . THR B 1 2 ? -18.672 12.852 -3.545 1 93.44 2 THR B N 1
ATOM 945 C CA . THR B 1 2 ? -18.234 12.406 -4.863 1 93.44 2 THR B CA 1
ATOM 946 C C . THR B 1 2 ? -16.766 12 -4.84 1 93.44 2 THR B C 1
ATOM 948 O O . THR B 1 2 ? -16.047 12.289 -3.877 1 93.44 2 THR B O 1
ATOM 951 N N . LYS B 1 3 ? -16.359 11.297 -5.848 1 94.94 3 LYS B N 1
ATOM 952 C CA . LYS B 1 3 ? -14.945 10.922 -5.945 1 94.94 3 LYS B CA 1
ATOM 953 C C . LYS B 1 3 ? -14.047 12.164 -5.93 1 94.94 3 LYS B C 1
ATOM 955 O O . LYS B 1 3 ? -13 12.164 -5.285 1 94.94 3 LYS B O 1
ATOM 960 N N . ALA B 1 4 ? -14.406 13.195 -6.648 1 96.62 4 ALA B N 1
ATOM 961 C CA . ALA B 1 4 ? -13.617 14.422 -6.711 1 96.62 4 ALA B CA 1
ATOM 962 C C . ALA B 1 4 ? -13.516 15.078 -5.336 1 96.62 4 ALA B C 1
ATOM 964 O O . ALA B 1 4 ? -12.453 15.57 -4.953 1 96.62 4 ALA B O 1
ATOM 965 N N . GLN B 1 5 ? -14.617 15.109 -4.621 1 97.56 5 GLN B N 1
ATOM 966 C CA . GLN B 1 5 ? -14.633 15.688 -3.277 1 97.56 5 GLN B CA 1
ATOM 967 C C . GLN B 1 5 ? -13.75 14.875 -2.33 1 97.56 5 GLN B C 1
ATOM 969 O O . GLN B 1 5 ? -13.031 15.445 -1.507 1 97.56 5 GLN B O 1
ATOM 974 N N . LEU B 1 6 ? -13.867 13.547 -2.463 1 98.38 6 LEU B N 1
ATOM 975 C CA . LEU B 1 6 ? -13.047 12.664 -1.641 1 98.38 6 LEU B CA 1
ATOM 976 C C . LEU B 1 6 ? -11.562 12.883 -1.926 1 98.38 6 LEU B C 1
ATOM 978 O O . LEU B 1 6 ? -10.75 12.938 -1 1 98.38 6 LEU B O 1
ATOM 982 N N . GLN B 1 7 ? -11.195 12.984 -3.203 1 98.5 7 GLN B N 1
ATOM 983 C CA . GLN B 1 7 ? -9.812 13.211 -3.594 1 98.5 7 GLN B CA 1
ATOM 984 C C . GLN B 1 7 ? -9.273 14.508 -2.992 1 98.5 7 GLN B C 1
ATOM 986 O O . GLN B 1 7 ? -8.172 14.539 -2.453 1 98.5 7 GLN B O 1
ATOM 991 N N . ASP B 1 8 ? -10.039 15.586 -3.068 1 98.44 8 ASP B N 1
ATOM 992 C CA . ASP B 1 8 ? -9.633 16.859 -2.488 1 98.44 8 ASP B CA 1
ATOM 993 C C . ASP B 1 8 ? -9.453 16.75 -0.976 1 98.44 8 ASP B C 1
ATOM 995 O O . ASP B 1 8 ? -8.508 17.297 -0.411 1 98.44 8 ASP B O 1
ATOM 999 N N . HIS B 1 9 ? -10.398 16.078 -0.396 1 98.56 9 HIS B N 1
ATOM 1000 C CA . HIS B 1 9 ? -10.359 15.922 1.055 1 98.56 9 HIS B CA 1
ATOM 1001 C C . HIS B 1 9 ? -9.133 15.133 1.499 1 98.56 9 HIS B C 1
ATOM 1003 O O . HIS B 1 9 ? -8.398 15.578 2.383 1 98.56 9 HIS B O 1
ATOM 1009 N N . LEU B 1 10 ? -8.867 13.977 0.911 1 98.81 10 LEU B N 1
ATOM 1010 C CA . LEU B 1 10 ? -7.734 13.148 1.304 1 98.81 10 LEU B CA 1
ATOM 1011 C C . LEU B 1 10 ? -6.414 13.812 0.935 1 98.81 10 LEU B C 1
ATOM 1013 O O . LEU B 1 10 ? -5.418 13.664 1.646 1 98.81 10 LEU B O 1
ATOM 1017 N N . HIS B 1 11 ? -6.414 14.555 -0.185 1 98.88 11 HIS B N 1
ATOM 1018 C CA . HIS B 1 11 ? -5.234 15.336 -0.524 1 98.88 11 HIS B CA 1
ATOM 1019 C C . HIS B 1 11 ? -4.891 16.328 0.59 1 98.88 11 HIS B C 1
ATOM 1021 O O . HIS B 1 11 ? -3.729 16.438 0.985 1 98.88 11 HIS B O 1
ATOM 1027 N N . SER B 1 12 ? -5.914 17 1.039 1 98.5 12 SER B N 1
ATOM 1028 C CA . SER B 1 12 ? -5.695 17.969 2.105 1 98.5 12 SER B CA 1
ATOM 1029 C C . SER B 1 12 ? -5.188 17.297 3.373 1 98.5 12 SER B C 1
ATOM 1031 O O . SER B 1 12 ? -4.332 17.844 4.074 1 98.5 12 SER B O 1
ATOM 1033 N N . LEU B 1 13 ? -5.691 16.109 3.744 1 98.56 13 LEU B N 1
ATOM 1034 C CA . LEU B 1 13 ? -5.223 15.383 4.918 1 98.56 13 LEU B CA 1
ATOM 1035 C C . LEU B 1 13 ? -3.777 14.922 4.734 1 98.56 13 LEU B C 1
ATOM 1037 O O . LEU B 1 13 ? -2.967 15.031 5.656 1 98.56 13 LEU B O 1
ATOM 1041 N N . GLU B 1 14 ? -3.492 14.43 3.543 1 98.75 14 GLU B N 1
ATOM 1042 C CA . GLU B 1 14 ? -2.117 14.047 3.242 1 98.75 14 GLU B CA 1
ATOM 1043 C C . GLU B 1 14 ? -1.168 15.234 3.377 1 98.75 14 GLU B C 1
ATOM 1045 O O . GLU B 1 14 ? -0.05 15.086 3.875 1 98.75 14 GLU B O 1
ATOM 1050 N N . GLU B 1 15 ? -1.552 16.391 2.898 1 98.06 15 GLU B N 1
ATOM 1051 C CA . GLU B 1 15 ? -0.734 17.594 2.984 1 98.06 15 GLU B CA 1
ATOM 1052 C C . GLU B 1 15 ? -0.43 17.953 4.434 1 98.06 15 GLU B C 1
ATOM 1054 O O . GLU B 1 15 ? 0.686 18.359 4.758 1 98.06 15 GLU B O 1
ATOM 1059 N N . ARG B 1 16 ? -1.425 17.781 5.254 1 97.62 16 ARG B N 1
ATOM 1060 C CA . ARG B 1 16 ? -1.222 18.078 6.668 1 97.62 16 ARG B CA 1
ATOM 1061 C C . ARG B 1 16 ? -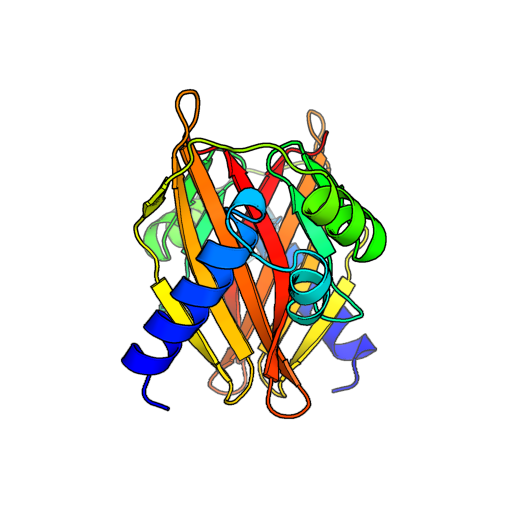0.182 17.141 7.273 1 97.62 16 ARG B C 1
ATOM 1063 O O . ARG B 1 16 ? 0.654 17.562 8.078 1 97.62 16 ARG B O 1
ATOM 1070 N N . LEU B 1 17 ? -0.215 15.875 6.867 1 97.94 17 LEU B N 1
ATOM 1071 C CA . LEU B 1 17 ? 0.739 14.898 7.379 1 97.94 17 LEU B CA 1
ATOM 1072 C C . LEU B 1 17 ? 2.127 15.133 6.793 1 97.94 17 LEU B C 1
ATOM 1074 O O . LEU B 1 17 ? 3.137 14.891 7.457 1 97.94 17 LEU B O 1
ATOM 1078 N N . LEU B 1 18 ? 2.201 15.609 5.578 1 97.5 18 LEU B N 1
ATOM 1079 C CA . LEU B 1 18 ? 3.465 15.859 4.891 1 97.5 18 LEU B CA 1
ATOM 1080 C C . LEU B 1 18 ? 4.164 17.078 5.477 1 97.5 18 LEU B C 1
ATOM 1082 O O . LEU B 1 18 ? 5.395 17.141 5.504 1 97.5 18 LEU B O 1
ATOM 1086 N N . HIS B 1 19 ? 3.354 18.047 5.957 1 97 19 HIS B N 1
ATOM 1087 C CA . HIS B 1 19 ? 3.889 19.297 6.473 1 97 19 HIS B CA 1
ATOM 1088 C C . HIS B 1 19 ? 3.41 19.562 7.898 1 97 19 HIS B C 1
ATOM 1090 O O . HIS B 1 19 ? 2.73 20.547 8.156 1 97 19 HIS B O 1
ATOM 1096 N N . PRO B 1 20 ? 3.83 18.703 8.797 1 96.88 20 PRO B N 1
ATOM 1097 C CA . PRO B 1 20 ? 3.383 18.875 10.18 1 96.88 20 PRO B CA 1
ATOM 1098 C C . PRO B 1 20 ? 3.828 20.203 10.773 1 96.88 20 PRO B C 1
ATOM 1100 O O . PRO B 1 20 ? 3.188 20.719 11.695 1 96.88 20 PRO B O 1
ATOM 1103 N N . ASP B 1 21 ? 4.848 20.766 10.281 1 94.38 21 ASP B N 1
ATOM 1104 C CA . ASP B 1 21 ? 5.391 22.031 10.781 1 94.38 21 ASP B CA 1
ATOM 1105 C C . ASP B 1 21 ? 4.422 23.172 10.523 1 94.38 21 ASP B C 1
ATOM 1107 O O . ASP B 1 21 ? 4.523 24.234 11.156 1 94.38 21 ASP B O 1
ATOM 1111 N N . ARG B 1 22 ? 3.512 23 9.633 1 95.25 22 ARG B N 1
ATOM 1112 C CA . ARG B 1 22 ? 2.562 24.047 9.281 1 95.25 22 ARG B CA 1
ATOM 1113 C C . ARG B 1 22 ? 1.277 23.922 10.094 1 95.25 22 ARG B C 1
ATOM 1115 O O . ARG B 1 22 ? 0.39 24.766 9.992 1 95.25 22 ARG B O 1
ATOM 1122 N N . GLU B 1 23 ? 1.175 22.875 10.898 1 95.19 23 GLU B N 1
ATOM 1123 C CA . GLU B 1 23 ? -0.014 22.641 11.711 1 95.19 23 GLU B CA 1
ATOM 1124 C C . GLU B 1 23 ? 0.034 23.438 13.008 1 95.19 23 GLU B C 1
ATOM 1126 O O . GLU B 1 23 ? 0.987 23.328 13.781 1 95.19 23 GLU B O 1
ATOM 1131 N N . PRO B 1 24 ? -0.983 24.219 13.203 1 93.31 24 PRO B N 1
ATOM 1132 C CA . PRO B 1 24 ? -1.006 24.984 14.453 1 93.31 24 PRO B CA 1
ATOM 1133 C C . PRO B 1 24 ? -0.97 24.094 15.688 1 93.31 24 PRO B C 1
ATOM 1135 O O . PRO B 1 24 ? -0.293 24.406 16.672 1 93.31 24 PRO B O 1
ATOM 1138 N N . ASP B 1 25 ? -1.654 23.016 15.68 1 94.75 25 ASP B N 1
ATOM 1139 C CA . ASP B 1 25 ? -1.659 22.016 16.75 1 94.75 25 ASP B CA 1
ATOM 1140 C C . ASP B 1 25 ? -1.207 20.656 16.219 1 94.75 25 ASP B C 1
ATOM 1142 O O . ASP B 1 25 ? -2.031 19.828 15.797 1 94.75 25 ASP B O 1
ATOM 1146 N N . ARG B 1 26 ? 0.032 20.359 16.422 1 94.19 26 ARG B N 1
ATOM 1147 C CA . ARG B 1 26 ? 0.609 19.125 15.891 1 94.19 26 ARG B CA 1
ATOM 1148 C C . ARG B 1 26 ? -0.022 17.891 16.531 1 94.19 26 ARG B C 1
ATOM 1150 O O . ARG B 1 26 ? -0.109 16.828 15.922 1 94.19 26 ARG B O 1
ATOM 1157 N N . ARG B 1 27 ? -0.451 18.094 17.75 1 93.69 27 ARG B N 1
ATOM 1158 C CA . ARG B 1 27 ? -1.065 16.969 18.453 1 93.69 27 ARG B CA 1
ATOM 1159 C C . ARG B 1 27 ? -2.309 16.484 17.719 1 93.69 27 ARG B C 1
ATOM 1161 O O . ARG B 1 27 ? -2.643 15.305 17.766 1 93.69 27 ARG B O 1
ATOM 1168 N N . ALA B 1 28 ? -2.955 17.375 17.031 1 94.94 28 ALA B N 1
ATOM 1169 C CA . ALA B 1 28 ? -4.176 17.047 16.297 1 94.94 28 ALA B CA 1
ATOM 1170 C C . ALA B 1 28 ? -3.887 16.078 15.148 1 94.94 28 ALA B C 1
ATOM 1172 O O . ALA B 1 28 ? -4.777 15.367 14.688 1 94.94 28 ALA B O 1
ATOM 1173 N N . LEU B 1 29 ? -2.627 16.016 14.695 1 96.75 29 LEU B N 1
ATOM 1174 C CA . LEU B 1 29 ? -2.268 15.172 13.555 1 96.75 29 LEU B CA 1
ATOM 1175 C C . LEU B 1 29 ? -2.396 13.695 13.914 1 96.75 29 LEU B C 1
ATOM 1177 O O . LEU B 1 29 ? -2.645 12.859 13.039 1 96.75 29 LEU B O 1
ATOM 1181 N N . SER B 1 30 ? -2.191 13.383 15.203 1 95.69 30 SER B N 1
ATOM 1182 C CA . SER B 1 30 ? -2.326 11.992 15.625 1 95.69 30 SER B CA 1
ATOM 1183 C C . SER B 1 30 ? -3.742 11.477 15.383 1 95.69 30 SER B C 1
ATOM 1185 O O . SER B 1 30 ? -3.949 10.273 15.211 1 95.69 30 SER B O 1
ATOM 1187 N N . ASN B 1 31 ? -4.711 12.391 15.375 1 95.88 31 ASN B N 1
ATOM 1188 C CA . ASN B 1 31 ? -6.102 12.023 15.141 1 95.88 31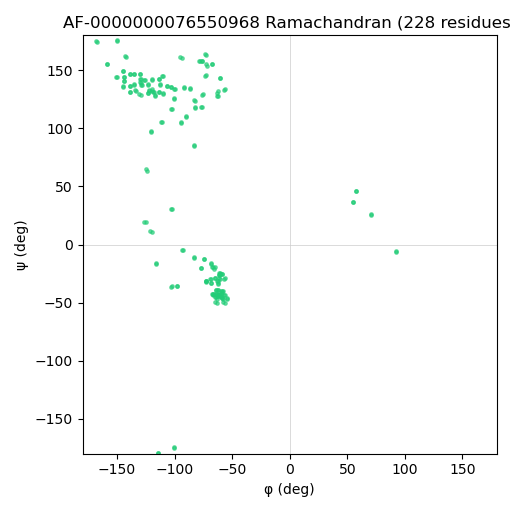 ASN B CA 1
ATOM 1189 C C . ASN B 1 31 ? -6.324 11.562 13.703 1 95.88 31 ASN B C 1
ATOM 1191 O O . ASN B 1 31 ? -7.355 10.961 13.398 1 95.88 31 ASN B O 1
ATOM 1195 N N . LEU B 1 32 ? -5.41 11.852 12.844 1 98.38 32 LEU B N 1
ATOM 1196 C CA . LEU B 1 32 ? -5.516 11.438 11.445 1 98.38 32 LEU B CA 1
ATOM 1197 C C . LEU B 1 32 ? -5.035 10 11.266 1 98.38 32 LEU B C 1
ATOM 1199 O O . LEU B 1 32 ? -5.254 9.398 10.211 1 98.38 32 LEU B O 1
ATOM 1203 N N . LEU B 1 33 ? -4.41 9.445 12.289 1 98.56 33 LEU B N 1
ATOM 1204 C CA . LEU B 1 33 ? -3.832 8.109 12.18 1 98.56 33 LEU B CA 1
ATOM 1205 C C . LEU B 1 33 ? -4.742 7.074 12.828 1 98.56 33 LEU B C 1
ATOM 1207 O O . LEU B 1 33 ? -5.266 7.297 13.922 1 98.56 33 LEU B O 1
ATOM 1211 N N . ALA B 1 34 ? -4.977 5.961 12.164 1 98.69 34 ALA B N 1
ATOM 1212 C CA . ALA B 1 34 ? -5.734 4.855 12.734 1 98.69 34 ALA B CA 1
ATOM 1213 C C . ALA B 1 34 ? -4.969 4.199 13.883 1 98.69 34 ALA B C 1
ATOM 1215 O O . ALA B 1 34 ? -3.738 4.242 13.922 1 98.69 34 ALA B O 1
ATOM 1216 N N . GLU B 1 35 ? -5.668 3.564 14.789 1 97.38 35 GLU B N 1
ATOM 1217 C CA . GLU B 1 35 ? -5.059 2.922 15.945 1 97.38 35 GLU B CA 1
ATOM 1218 C C . GLU B 1 35 ? -4.113 1.803 15.523 1 97.38 35 GLU B C 1
ATOM 1220 O O . GLU B 1 35 ? -3.102 1.555 16.188 1 97.38 35 GLU B O 1
ATOM 1225 N N . ASP B 1 36 ? -4.398 1.152 14.422 1 98 36 ASP B 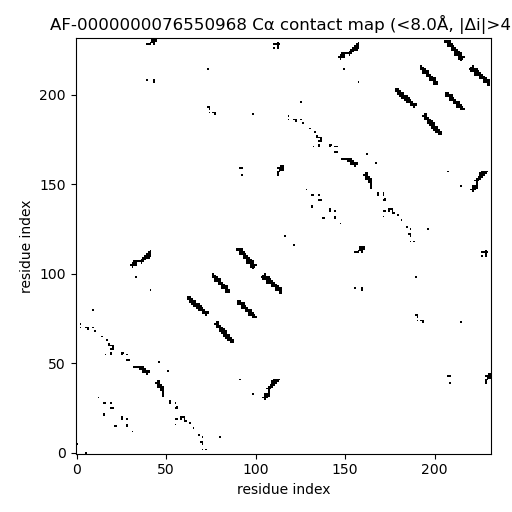N 1
ATOM 1226 C CA . ASP B 1 36 ? -3.588 0.046 13.922 1 98 36 ASP B CA 1
ATOM 1227 C C . ASP B 1 36 ? -2.703 0.494 12.758 1 98 36 ASP B C 1
ATOM 1229 O O . ASP B 1 36 ? -2.422 -0.288 11.852 1 98 36 ASP B O 1
ATOM 1233 N N . PHE B 1 37 ? -2.309 1.753 12.781 1 98.69 37 PHE B N 1
ATOM 1234 C CA . PHE B 1 37 ? -1.494 2.363 11.734 1 98.69 37 PHE B CA 1
ATOM 1235 C C . PHE B 1 37 ? -0.158 1.642 11.602 1 98.69 37 PHE B C 1
ATOM 1237 O O . PHE B 1 37 ? 0.439 1.237 12.602 1 98.69 37 PHE B O 1
ATOM 1244 N N . GLN B 1 38 ? 0.313 1.527 10.398 1 98.88 38 GLN B N 1
ATOM 1245 C CA . GLN B 1 38 ? 1.652 1.058 10.062 1 98.88 38 GLN B CA 1
ATOM 1246 C C . GLN B 1 38 ? 2.199 1.785 8.836 1 98.88 38 GLN B C 1
ATOM 1248 O O . GLN B 1 38 ? 1.44 2.152 7.938 1 98.88 38 GLN B O 1
ATOM 1253 N N . GLU B 1 39 ? 3.521 1.943 8.82 1 98.88 39 GLU B N 1
ATOM 1254 C CA . GLU B 1 39 ? 4.164 2.59 7.68 1 98.88 39 GLU B CA 1
ATOM 1255 C C . GLU B 1 39 ? 5.453 1.872 7.293 1 98.88 39 GLU B C 1
ATOM 1257 O O . GLU B 1 39 ? 6.258 1.524 8.156 1 98.88 39 GLU B O 1
ATOM 1262 N N . PHE B 1 40 ? 5.605 1.584 6.016 1 98.94 40 PHE B N 1
ATOM 1263 C CA . PHE B 1 40 ? 6.898 1.259 5.426 1 98.94 40 PHE B CA 1
ATOM 1264 C C . PHE B 1 40 ? 7.547 2.5 4.824 1 98.94 40 PHE B C 1
ATOM 1266 O O . PHE B 1 40 ? 7.172 2.934 3.73 1 98.94 40 PHE B O 1
ATOM 1273 N N . CYS B 1 41 ? 8.523 3.045 5.477 1 98.5 41 CYS B N 1
ATOM 1274 C CA . CYS B 1 41 ? 9.141 4.305 5.086 1 98.5 41 CYS B CA 1
ATOM 1275 C C . CYS B 1 41 ? 10.062 4.113 3.891 1 98.5 41 CYS B C 1
ATOM 1277 O O . CYS B 1 41 ? 10.578 3.014 3.668 1 98.5 41 CYS B O 1
ATOM 1279 N N . THR B 1 42 ? 10.32 5.16 3.168 1 98.06 42 THR B N 1
ATOM 1280 C CA . THR B 1 42 ? 11.266 5.121 2.061 1 98.06 42 THR B CA 1
ATOM 1281 C C . THR B 1 42 ? 12.648 4.688 2.547 1 98.06 42 THR B C 1
ATOM 1283 O O . THR B 1 42 ? 13.43 4.121 1.782 1 98.06 42 THR B O 1
ATOM 1286 N N . SER B 1 43 ? 12.938 4.91 3.779 1 96.81 43 SER B N 1
ATOM 1287 C CA . SER B 1 43 ? 14.227 4.535 4.359 1 96.81 43 SER B CA 1
ATOM 1288 C C . SER B 1 43 ? 14.312 3.027 4.574 1 96.81 43 SER B C 1
ATOM 1290 O O . SER B 1 43 ? 15.391 2.498 4.863 1 96.81 43 SER B O 1
ATOM 1292 N N . GLY B 1 44 ? 13.211 2.336 4.465 1 98.31 44 GLY B N 1
ATOM 1293 C CA . GLY B 1 44 ? 13.148 0.905 4.719 1 98.31 44 GLY B CA 1
ATOM 1294 C C . GLY B 1 44 ? 12.773 0.57 6.148 1 98.31 44 GLY B C 1
ATOM 1295 O O . GLY B 1 44 ? 12.578 -0.599 6.488 1 98.31 44 GLY B O 1
ATOM 1296 N N . ARG B 1 45 ? 12.688 1.552 6.977 1 98 45 ARG B N 1
ATOM 1297 C CA . ARG B 1 45 ? 12.234 1.326 8.352 1 98 45 ARG B CA 1
ATOM 1298 C C . ARG B 1 45 ? 10.719 1.175 8.406 1 98 45 ARG B C 1
ATOM 1300 O O . ARG B 1 45 ? 10.008 1.639 7.512 1 98 45 ARG B O 1
ATOM 1307 N N . ILE B 1 46 ? 10.297 0.55 9.461 1 98.62 46 ILE B N 1
ATOM 1308 C CA . ILE B 1 46 ? 8.867 0.426 9.719 1 98.62 46 ILE B CA 1
ATOM 1309 C C . ILE B 1 46 ? 8.477 1.291 10.922 1 98.62 46 ILE B C 1
ATOM 1311 O O . ILE B 1 46 ? 9.117 1.221 11.977 1 98.62 46 ILE B O 1
ATOM 1315 N N . PHE B 1 47 ? 7.461 2.072 10.742 1 98.44 47 PHE B N 1
ATOM 1316 C CA . PHE B 1 47 ? 6.957 2.914 11.82 1 98.44 47 PHE B CA 1
ATOM 1317 C C . PHE B 1 47 ? 5.57 2.457 12.258 1 98.44 47 PHE B C 1
ATOM 1319 O O . PHE B 1 47 ? 4.727 2.129 11.422 1 98.44 47 PHE B O 1
ATOM 1326 N N . ASN B 1 48 ? 5.371 2.426 13.531 1 98.31 48 ASN B N 1
ATOM 1327 C CA . ASN B 1 48 ? 4.027 2.246 14.062 1 98.31 48 ASN B CA 1
ATOM 1328 C C . ASN B 1 48 ? 3.418 3.574 14.508 1 98.31 48 ASN B C 1
ATOM 1330 O O . ASN B 1 48 ? 4 4.637 14.281 1 98.31 48 ASN B O 1
ATOM 1334 N N . LEU B 1 49 ? 2.223 3.475 15.109 1 98.25 49 LEU B N 1
ATOM 1335 C CA . LEU B 1 49 ? 1.464 4.656 15.5 1 98.25 49 LEU B CA 1
ATOM 1336 C C . LEU B 1 49 ? 2.283 5.547 16.422 1 98.25 49 LEU B C 1
ATOM 1338 O O . LEU B 1 49 ? 2.391 6.754 16.203 1 98.25 49 LEU B O 1
ATOM 1342 N N . GLN B 1 50 ? 2.855 4.98 17.453 1 97.75 50 GLN B N 1
ATOM 1343 C CA . GLN B 1 50 ? 3.605 5.746 18.453 1 97.75 50 GLN B CA 1
ATOM 1344 C C . GLN B 1 50 ? 4.82 6.418 17.812 1 97.75 50 GLN B C 1
ATOM 1346 O O . GLN B 1 50 ? 5.094 7.594 18.078 1 97.75 50 GLN B O 1
ATOM 1351 N N . GLN B 1 51 ? 5.527 5.676 17.047 1 97.81 51 GLN B N 1
ATOM 1352 C CA . GLN B 1 51 ? 6.734 6.191 16.406 1 97.81 51 GLN B CA 1
ATOM 1353 C C . GLN B 1 51 ? 6.406 7.324 15.43 1 97.81 51 GLN B C 1
ATOM 1355 O O . GLN B 1 51 ? 7.09 8.352 15.414 1 97.81 51 GLN B O 1
ATOM 1360 N N . LEU B 1 52 ? 5.355 7.141 14.602 1 97.69 52 LEU B N 1
ATOM 1361 C CA . LEU B 1 52 ? 5.004 8.211 13.68 1 97.69 52 LEU B CA 1
ATOM 1362 C C . LEU B 1 52 ? 4.488 9.43 14.438 1 97.69 52 LEU B C 1
ATOM 1364 O O . LEU B 1 52 ? 4.82 10.57 14.094 1 97.69 52 LEU B O 1
ATOM 1368 N N . THR B 1 53 ? 3.627 9.172 15.461 1 97.62 53 THR B N 1
ATOM 1369 C CA . THR B 1 53 ? 3.109 10.281 16.266 1 97.62 53 THR B CA 1
ATOM 1370 C C . THR B 1 53 ? 4.254 11.109 16.828 1 97.62 53 THR B C 1
ATOM 1372 O O . THR B 1 53 ? 4.234 12.344 16.75 1 97.62 53 THR B O 1
ATOM 1375 N N . SER B 1 54 ? 5.227 10.484 17.359 1 96.94 54 SER B N 1
ATOM 1376 C CA . SER B 1 54 ? 6.398 11.18 17.906 1 96.94 54 SER B CA 1
ATOM 1377 C C . SER B 1 54 ? 7.125 11.961 16.812 1 96.94 54 SER B C 1
ATOM 1379 O O . SER B 1 54 ? 7.535 13.102 17.031 1 96.94 54 SER B O 1
ATOM 1381 N N . ALA B 1 55 ? 7.293 11.391 15.688 1 95.75 55 ALA B N 1
ATOM 1382 C CA . ALA B 1 55 ? 7.969 12.055 14.57 1 95.75 55 ALA B CA 1
ATOM 1383 C C . ALA B 1 55 ? 7.211 13.305 14.133 1 95.75 55 ALA B C 1
ATOM 1385 O O . ALA B 1 55 ? 7.824 14.336 13.836 1 95.75 55 ALA B O 1
ATOM 1386 N N . LEU B 1 56 ? 5.895 13.195 14.055 1 96.62 56 LEU B N 1
ATOM 1387 C CA . LEU B 1 56 ? 5.059 14.312 13.633 1 96.62 56 LEU B CA 1
ATOM 1388 C C . LEU B 1 56 ? 5.184 15.477 14.617 1 96.62 56 LEU B C 1
ATOM 1390 O O . LEU B 1 56 ? 5.137 16.641 14.211 1 96.62 56 LEU B O 1
ATOM 1394 N N . GLN B 1 57 ? 5.371 15.18 15.883 1 95.44 57 GLN B N 1
ATOM 1395 C CA . GLN B 1 57 ? 5.445 16.203 16.922 1 95.44 57 GLN B CA 1
ATOM 1396 C C . GLN B 1 57 ? 6.801 16.906 16.906 1 95.44 57 GLN B C 1
ATOM 1398 O O . GLN B 1 57 ? 6.91 18.062 17.312 1 95.44 57 GLN B O 1
ATOM 1403 N N . ASN B 1 58 ? 7.789 16.219 16.281 1 93.44 58 ASN B N 1
ATOM 1404 C CA . ASN B 1 58 ? 9.148 16.734 16.406 1 93.44 58 ASN B CA 1
ATOM 1405 C C . ASN B 1 58 ? 9.75 17.047 15.039 1 93.44 58 ASN B C 1
ATOM 1407 O O . ASN B 1 58 ? 10.953 17.281 14.922 1 93.44 58 ASN B O 1
ATOM 1411 N N . SER B 1 59 ? 8.969 17.047 14.094 1 91.5 59 SER B N 1
ATOM 1412 C CA . SER B 1 59 ? 9.461 17.188 12.727 1 91.5 59 SER B CA 1
ATOM 1413 C C . SER B 1 59 ? 9.898 18.609 12.445 1 91.5 59 SER B C 1
ATOM 1415 O O . SER B 1 59 ? 9.258 19.562 12.898 1 91.5 59 SER B O 1
ATOM 1417 N N . SER B 1 60 ? 10.914 18.75 11.664 1 91.56 60 SER B N 1
ATOM 1418 C CA . SER B 1 60 ? 11.359 20.047 11.156 1 91.56 60 SER B CA 1
ATOM 1419 C C . SER B 1 60 ? 10.758 20.344 9.789 1 91.56 60 SER B C 1
ATOM 1421 O O . SER B 1 60 ? 10.328 19.438 9.078 1 91.56 60 SER B O 1
ATOM 1423 N N . PRO B 1 61 ? 10.75 21.578 9.398 1 89.5 61 PRO B N 1
ATOM 1424 C CA . PRO B 1 61 ? 10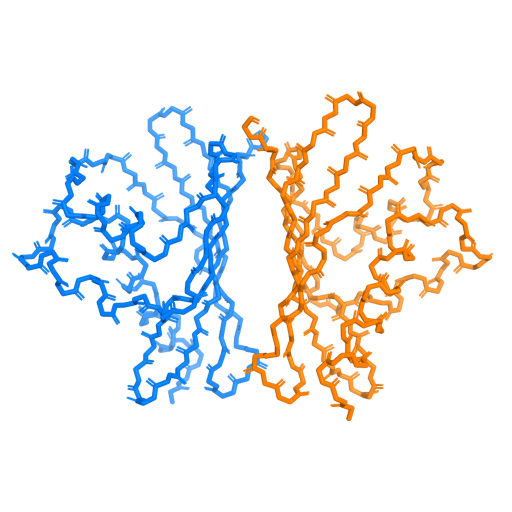.242 21.922 8.07 1 89.5 61 PRO B CA 1
ATOM 1425 C C . PRO B 1 61 ? 10.961 21.188 6.949 1 89.5 61 PRO B C 1
ATOM 1427 O O . PRO B 1 61 ? 12.188 21.031 6.988 1 89.5 61 PRO B O 1
ATOM 1430 N N . ARG B 1 62 ? 10.219 20.672 6.09 1 84.38 62 ARG B N 1
ATOM 1431 C CA . ARG B 1 62 ? 10.734 19.969 4.918 1 84.38 62 ARG B CA 1
ATOM 1432 C C . ARG B 1 62 ? 10.266 20.641 3.631 1 84.38 62 ARG B C 1
ATOM 1434 O O . ARG B 1 62 ? 9.109 21.062 3.529 1 84.38 62 ARG B O 1
ATOM 1441 N N . ALA B 1 63 ? 11.211 20.812 2.756 1 93.94 63 ALA B N 1
ATOM 1442 C CA . ALA B 1 63 ? 10.836 21.219 1.408 1 93.94 63 ALA B CA 1
ATOM 1443 C C . ALA B 1 63 ? 10.422 20.016 0.561 1 93.94 63 ALA B C 1
ATOM 1445 O O . ALA B 1 63 ? 11.266 19.391 -0.085 1 93.94 63 ALA B O 1
ATOM 1446 N N . ALA B 1 64 ? 9.273 19.609 0.623 1 97.25 64 ALA B N 1
ATOM 1447 C CA . ALA B 1 64 ? 8.703 18.5 -0.116 1 97.25 64 ALA B CA 1
ATOM 1448 C C . ALA B 1 64 ? 7.41 18.891 -0.82 1 97.25 64 ALA B C 1
ATOM 1450 O O . ALA B 1 64 ? 6.613 19.672 -0.277 1 97.25 64 ALA B O 1
ATOM 1451 N N . THR B 1 65 ? 7.281 18.406 -2.031 1 98.06 65 THR B N 1
ATOM 1452 C CA . THR B 1 65 ? 6.07 18.688 -2.797 1 98.06 65 THR B CA 1
ATOM 1453 C C . THR B 1 65 ? 5.379 17.391 -3.207 1 98.06 65 THR B C 1
ATOM 1455 O O . THR B 1 65 ? 6.035 16.453 -3.652 1 98.06 65 THR B O 1
ATOM 1458 N N . MET B 1 66 ? 4.117 17.375 -2.984 1 98.38 66 MET B N 1
ATOM 1459 C CA . MET B 1 66 ? 3.295 16.25 -3.432 1 98.38 66 MET B CA 1
ATOM 1460 C C . MET B 1 66 ? 2.723 16.516 -4.82 1 98.38 66 MET B C 1
ATOM 1462 O O . MET B 1 66 ? 2.248 17.609 -5.102 1 98.38 66 MET B O 1
ATOM 1466 N N . SER B 1 67 ? 2.771 15.555 -5.703 1 98.62 67 SER B N 1
ATOM 1467 C CA . SER B 1 67 ? 2.234 15.68 -7.055 1 98.62 67 SER B CA 1
ATOM 1468 C C . SER B 1 67 ? 1.597 14.367 -7.516 1 98.62 67 SER B C 1
ATOM 1470 O O . SER B 1 67 ? 1.792 13.328 -6.891 1 98.62 67 SER B O 1
ATOM 1472 N N . TYR B 1 68 ? 0.69 14.453 -8.633 1 98.38 68 TYR B N 1
ATOM 1473 C CA . TYR B 1 68 ? 0.069 13.281 -9.242 1 98.38 68 TYR B CA 1
ATOM 1474 C C . TYR B 1 68 ? -0.73 12.492 -8.211 1 98.38 68 TYR B C 1
ATOM 1476 O O . TYR B 1 68 ? -0.582 11.273 -8.102 1 98.38 68 TYR B O 1
ATOM 1484 N N . PHE B 1 69 ? -1.488 13.234 -7.469 1 98.81 69 PHE B N 1
ATOM 1485 C CA . PHE B 1 69 ? -2.281 12.656 -6.387 1 98.81 69 PHE B CA 1
ATOM 1486 C C . PHE B 1 69 ? -3.584 12.07 -6.926 1 98.81 69 PHE B C 1
ATOM 1488 O O . PHE B 1 69 ? -4.422 12.805 -7.457 1 98.81 69 PHE B O 1
ATOM 1495 N N . TYR B 1 70 ? -3.758 10.781 -6.781 1 98.69 70 TYR B N 1
ATOM 1496 C CA . TYR B 1 70 ? -4.941 10.094 -7.277 1 98.69 70 TYR B CA 1
ATOM 1497 C C . TYR B 1 70 ? -5.578 9.242 -6.184 1 98.69 70 TYR B C 1
ATOM 1499 O O . TYR B 1 70 ? -4.875 8.586 -5.414 1 98.69 70 TYR B O 1
ATOM 1507 N N . VAL B 1 71 ? -6.949 9.305 -6.117 1 98.81 71 VAL B N 1
ATOM 1508 C CA . VAL B 1 71 ? -7.672 8.5 -5.141 1 98.81 71 VAL B CA 1
ATOM 1509 C C . VAL B 1 71 ? -8.508 7.441 -5.859 1 98.81 71 VAL B C 1
ATOM 1511 O O . VAL B 1 71 ? -9.211 7.75 -6.824 1 98.81 71 VAL B O 1
ATOM 1514 N N . THR B 1 72 ? -8.422 6.25 -5.438 1 98.69 72 THR B N 1
ATOM 1515 C CA . THR B 1 72 ? -9.273 5.141 -5.852 1 98.69 72 THR B CA 1
ATOM 1516 C C . THR B 1 72 ? -10.172 4.691 -4.703 1 98.69 72 THR B C 1
ATOM 1518 O O . THR B 1 72 ? -9.703 4.066 -3.748 1 98.69 72 THR B O 1
ATOM 1521 N N . PRO B 1 73 ? -11.477 5.043 -4.789 1 98.56 73 PRO B N 1
ATOM 1522 C CA . PRO B 1 73 ? -12.367 4.453 -3.789 1 98.56 73 PRO B CA 1
ATOM 1523 C C . PRO B 1 73 ? -12.445 2.932 -3.885 1 98.56 73 PRO B C 1
ATOM 1525 O O . PRO B 1 73 ? -12.648 2.389 -4.973 1 98.56 73 PRO B O 1
ATOM 1528 N N . LEU B 1 74 ? -12.219 2.24 -2.754 1 98.44 74 LEU B N 1
ATOM 1529 C CA . LEU B 1 74 ? -12.211 0.781 -2.732 1 98.44 74 LEU B CA 1
ATOM 1530 C C . LEU B 1 74 ? -13.516 0.244 -2.141 1 98.44 74 LEU B C 1
ATOM 1532 O O . LEU B 1 74 ? -13.953 -0.851 -2.494 1 98.44 74 LEU B O 1
ATOM 1536 N N . ALA B 1 75 ? -14.055 0.888 -1.19 1 98 75 ALA B N 1
ATOM 1537 C CA . ALA B 1 75 ? -15.344 0.715 -0.529 1 98 75 ALA B CA 1
ATOM 1538 C C . ALA B 1 75 ? -15.875 2.049 -0.009 1 98 75 ALA B C 1
ATOM 1540 O O . ALA B 1 75 ? -15.211 3.08 -0.136 1 98 75 ALA B O 1
ATOM 1541 N N . ASP B 1 76 ? -17.109 2.01 0.539 1 96.5 76 ASP B N 1
ATOM 1542 C CA . ASP B 1 76 ? -17.719 3.256 1.008 1 96.5 76 ASP B CA 1
ATOM 1543 C C . ASP B 1 76 ? -16.812 3.941 2.039 1 96.5 76 ASP B C 1
ATOM 1545 O O . ASP B 1 76 ? -16.781 5.172 2.117 1 96.5 76 ASP B O 1
ATOM 1549 N N . ASP B 1 77 ? -16.031 3.133 2.777 1 98 77 ASP B N 1
ATOM 1550 C CA . ASP B 1 77 ? -15.273 3.668 3.908 1 98 77 ASP B CA 1
ATOM 1551 C C . ASP B 1 77 ? -13.789 3.344 3.781 1 98 77 ASP B C 1
ATOM 1553 O O . ASP B 1 77 ? -13.062 3.332 4.777 1 98 77 ASP B O 1
ATOM 1557 N N . VAL B 1 78 ? -13.32 3.012 2.566 1 98.81 78 VAL B N 1
ATOM 1558 C CA . VAL B 1 78 ? -11.922 2.684 2.322 1 98.81 78 VAL B CA 1
ATOM 1559 C C . VAL B 1 78 ? -11.461 3.316 1.009 1 98.81 78 VAL B C 1
ATOM 1561 O O . VAL B 1 78 ? -12.172 3.254 0.003 1 98.81 78 VAL B O 1
ATOM 1564 N N . ALA B 1 79 ? -10.297 3.9 0.99 1 98.88 79 ALA B N 1
ATOM 1565 C CA . ALA B 1 79 ? -9.75 4.5 -0.226 1 98.88 79 ALA B CA 1
ATOM 1566 C C . ALA B 1 79 ? -8.242 4.312 -0.301 1 98.88 79 ALA B C 1
ATOM 1568 O O . ALA B 1 79 ? -7.551 4.352 0.721 1 98.88 79 ALA B O 1
ATOM 1569 N N . LEU B 1 80 ? -7.758 4.113 -1.481 1 98.94 80 LEU B N 1
ATOM 1570 C CA . LEU B 1 80 ? -6.332 4.105 -1.801 1 98.94 80 LEU B CA 1
ATOM 1571 C C . LEU B 1 80 ? -5.91 5.434 -2.424 1 98.94 80 LEU B C 1
ATOM 1573 O O . LEU B 1 80 ? -6.555 5.918 -3.357 1 98.94 80 LEU B O 1
ATOM 1577 N N . ALA B 1 81 ? -4.938 6.086 -1.882 1 98.94 81 ALA B N 1
ATOM 1578 C CA . ALA B 1 81 ? -4.289 7.238 -2.51 1 98.94 81 ALA B CA 1
ATOM 1579 C C . ALA B 1 81 ? -2.906 6.867 -3.033 1 98.94 81 ALA B C 1
ATOM 1581 O O . ALA B 1 81 ? -2.152 6.156 -2.365 1 98.94 81 ALA B O 1
ATOM 1582 N N . THR B 1 82 ? -2.553 7.273 -4.195 1 98.94 82 THR B N 1
ATOM 1583 C CA . THR B 1 82 ? -1.214 7.156 -4.762 1 98.94 82 THR B CA 1
ATOM 1584 C C . THR B 1 82 ? -0.704 8.516 -5.23 1 98.94 82 THR B C 1
ATOM 1586 O O . THR B 1 82 ? -1.475 9.336 -5.738 1 98.94 82 THR B O 1
ATOM 1589 N N . TYR B 1 83 ? 0.571 8.742 -5.012 1 98.94 83 TYR B N 1
ATOM 1590 C CA . TYR B 1 83 ? 1.113 10.055 -5.363 1 98.94 83 TYR B CA 1
ATOM 1591 C C . TYR B 1 83 ? 2.637 10.039 -5.336 1 98.94 83 TYR B C 1
ATOM 1593 O O . TYR B 1 83 ? 3.248 9.008 -5.031 1 98.94 83 TYR B O 1
ATOM 1601 N N . HIS B 1 84 ? 3.189 11.156 -5.75 1 98.75 84 HIS B N 1
ATOM 1602 C CA . HIS B 1 84 ? 4.629 11.391 -5.691 1 98.75 84 HIS B CA 1
ATOM 1603 C C . HIS B 1 84 ? 4.977 12.445 -4.648 1 98.75 84 HIS B C 1
ATOM 1605 O O . HIS B 1 84 ? 4.207 13.383 -4.434 1 98.75 84 HIS B O 1
ATOM 1611 N N . ILE B 1 85 ? 6.074 12.242 -4.043 1 98.75 85 ILE B N 1
ATOM 1612 C CA . ILE B 1 85 ? 6.691 13.305 -3.256 1 98.75 85 ILE B CA 1
ATOM 1613 C C . ILE B 1 85 ? 8.062 13.648 -3.84 1 98.75 85 ILE B C 1
ATOM 1615 O O . ILE B 1 85 ? 8.859 12.758 -4.137 1 98.75 85 ILE B O 1
ATOM 1619 N N . THR B 1 86 ? 8.297 14.891 -4.027 1 98.44 86 THR B N 1
ATOM 1620 C CA . THR B 1 86 ? 9.578 15.383 -4.516 1 98.44 86 THR B CA 1
ATOM 1621 C C . THR B 1 86 ? 10.242 16.281 -3.477 1 98.44 86 THR B C 1
ATOM 1623 O O . THR B 1 86 ? 9.609 17.188 -2.932 1 98.44 86 THR B O 1
ATOM 1626 N N . THR B 1 87 ? 11.461 15.969 -3.195 1 96.94 87 THR B N 1
ATOM 1627 C CA . THR B 1 87 ? 12.328 16.812 -2.391 1 96.94 87 THR B CA 1
ATOM 1628 C C . THR B 1 87 ? 13.5 17.344 -3.219 1 96.94 87 THR B C 1
ATOM 1630 O O . THR B 1 87 ? 13.57 17.078 -4.422 1 96.94 87 THR B O 1
ATOM 1633 N N . ALA B 1 88 ? 14.344 18.109 -2.574 1 94.88 88 ALA B N 1
ATOM 1634 C CA . ALA B 1 88 ? 15.516 18.641 -3.268 1 94.88 88 ALA B CA 1
ATOM 1635 C C . ALA B 1 88 ? 16.406 17.5 -3.771 1 94.88 88 ALA B C 1
ATOM 1637 O O . ALA B 1 88 ? 17.062 17.641 -4.809 1 94.88 88 ALA B O 1
ATOM 1638 N N . ASN B 1 89 ? 16.328 16.344 -3.123 1 93.75 89 ASN B N 1
ATOM 1639 C CA . ASN B 1 89 ? 17.344 15.328 -3.363 1 93.75 89 ASN B CA 1
ATOM 1640 C C . ASN B 1 89 ? 16.75 14.07 -3.986 1 93.75 89 ASN B C 1
ATOM 1642 O O . ASN B 1 89 ? 17.469 13.203 -4.477 1 93.75 89 ASN B O 1
ATOM 1646 N N . SER B 1 90 ? 15.453 13.984 -3.889 1 95.88 90 SER B N 1
ATOM 1647 C CA . SER B 1 90 ? 14.914 12.695 -4.316 1 95.88 90 SER B CA 1
ATOM 1648 C C . SER B 1 90 ? 13.438 12.812 -4.68 1 95.88 90 SER B C 1
ATOM 1650 O O . SER B 1 90 ? 12.781 13.789 -4.316 1 95.88 90 SER B O 1
ATOM 1652 N N . THR B 1 91 ? 12.977 11.906 -5.523 1 98.38 91 THR B N 1
ATOM 1653 C CA . THR B 1 91 ? 11.562 11.633 -5.766 1 98.38 91 THR B CA 1
ATOM 1654 C C . THR B 1 91 ? 11.188 10.242 -5.281 1 98.38 91 THR B C 1
ATOM 1656 O O . THR B 1 91 ? 12 9.32 -5.324 1 98.38 91 THR B O 1
ATOM 1659 N N . SER B 1 92 ? 10 10.141 -4.738 1 98.88 92 SER B N 1
ATOM 1660 C CA . SER B 1 92 ? 9.531 8.844 -4.242 1 98.88 92 SER B CA 1
ATOM 1661 C C . SER B 1 92 ? 8.062 8.617 -4.582 1 98.88 92 SER B C 1
ATOM 1663 O O . SER B 1 92 ? 7.301 9.578 -4.727 1 98.88 92 SER B O 1
ATOM 1665 N N . HIS B 1 93 ? 7.703 7.348 -4.832 1 98.94 93 HIS B N 1
ATOM 1666 C CA . HIS B 1 93 ? 6.32 6.918 -5 1 98.94 93 HIS B CA 1
ATOM 1667 C C . HIS B 1 93 ? 5.676 6.594 -3.656 1 98.94 93 HIS B C 1
ATOM 1669 O O . HIS B 1 93 ? 6.258 5.867 -2.846 1 98.94 93 HIS B O 1
ATOM 1675 N N . HIS B 1 94 ? 4.445 7.098 -3.463 1 98.94 94 HIS B N 1
ATOM 1676 C CA . HIS B 1 94 ? 3.775 6.871 -2.188 1 98.94 94 HIS B CA 1
ATOM 1677 C C . HIS B 1 94 ? 2.361 6.344 -2.395 1 98.94 94 HIS B C 1
ATOM 1679 O O . HIS B 1 94 ? 1.693 6.707 -3.365 1 98.94 94 HIS B O 1
ATOM 1685 N N . SER B 1 95 ? 1.972 5.508 -1.454 1 99 95 SER B N 1
ATOM 1686 C CA . SER B 1 95 ? 0.585 5.059 -1.374 1 99 95 SER B CA 1
ATOM 1687 C C . SER B 1 95 ? 0.075 5.094 0.063 1 99 95 SER B C 1
ATOM 1689 O O . SER B 1 95 ? 0.842 4.883 1.005 1 99 95 SER B O 1
ATOM 1691 N N . SER B 1 96 ? -1.169 5.379 0.225 1 98.94 96 SER B N 1
ATOM 1692 C CA . SER B 1 96 ? -1.845 5.43 1.517 1 98.94 96 SER B CA 1
ATOM 1693 C C . SER B 1 96 ? -3.193 4.719 1.464 1 98.94 96 SER B C 1
ATOM 1695 O O . SER B 1 96 ? -3.918 4.824 0.472 1 98.94 96 SER B O 1
ATOM 1697 N N . ILE B 1 97 ? -3.469 3.971 2.482 1 99 97 ILE B N 1
ATOM 1698 C CA . ILE B 1 97 ? -4.812 3.447 2.693 1 99 97 ILE B CA 1
ATOM 1699 C C . ILE B 1 97 ? -5.52 4.262 3.775 1 99 97 ILE B C 1
ATOM 1701 O O . ILE B 1 97 ? -5.086 4.281 4.93 1 99 97 ILE B O 1
ATOM 1705 N N . TRP B 1 98 ? -6.586 4.906 3.35 1 98.94 98 TRP B N 1
ATOM 1706 C CA . TRP B 1 98 ? -7.445 5.648 4.27 1 98.94 98 TRP B CA 1
ATOM 1707 C C . TRP B 1 98 ? -8.719 4.871 4.566 1 98.94 98 TRP B C 1
ATOM 1709 O O . TRP B 1 98 ? -9.328 4.285 3.666 1 98.94 98 TRP B O 1
ATOM 1719 N N . VAL B 1 99 ? -9.117 4.828 5.848 1 98.81 99 VAL B N 1
ATOM 1720 C CA . VAL B 1 99 ? -10.367 4.191 6.266 1 98.81 99 VAL B CA 1
ATOM 1721 C C . VAL B 1 99 ? -11.234 5.195 7.016 1 98.81 99 VAL B C 1
ATOM 1723 O O . VAL B 1 99 ? -10.727 6.023 7.777 1 98.81 99 VAL B O 1
ATOM 1726 N N . GLN B 1 100 ? -12.484 5.168 6.719 1 98.31 100 GLN B N 1
ATOM 1727 C CA . GLN B 1 100 ? -13.414 5.98 7.496 1 98.31 100 GLN B CA 1
ATOM 1728 C C . GLN B 1 100 ? -13.953 5.203 8.695 1 98.31 100 GLN B C 1
ATOM 1730 O O . GLN B 1 100 ? -14.641 4.191 8.523 1 98.31 100 GLN B O 1
ATOM 1735 N N . ARG B 1 101 ? -13.555 5.578 9.883 1 96.88 101 ARG B N 1
ATOM 1736 C CA . ARG B 1 101 ? -14.031 5.027 11.141 1 96.88 101 ARG B CA 1
ATOM 1737 C C . ARG B 1 101 ? -14.609 6.125 12.031 1 96.88 101 ARG B C 1
ATOM 1739 O O . ARG B 1 101 ? -13.984 7.172 12.219 1 96.88 101 ARG B O 1
ATOM 1746 N N . ASN B 1 102 ? -15.883 5.906 12.586 1 94.88 102 ASN B N 1
ATOM 1747 C CA . ASN B 1 102 ? -16.578 6.898 13.406 1 94.88 102 ASN B CA 1
ATOM 1748 C C . ASN B 1 102 ? -16.703 8.234 12.688 1 94.88 102 ASN B C 1
ATOM 1750 O O . ASN B 1 102 ? -16.359 9.281 13.242 1 94.88 102 ASN B O 1
ATOM 1754 N N . ASN B 1 103 ? -16.922 8.195 11.383 1 94.5 103 ASN B N 1
ATOM 1755 C CA . ASN B 1 103 ? -17.203 9.328 10.508 1 94.5 103 ASN B CA 1
ATOM 1756 C C . ASN B 1 103 ? -15.969 10.211 10.32 1 94.5 103 ASN B C 1
ATOM 1758 O O . ASN B 1 103 ? -16.094 11.414 10.078 1 94.5 103 ASN B O 1
ATOM 1762 N N . ARG B 1 104 ? -14.852 9.633 10.477 1 96.75 104 ARG B N 1
ATOM 1763 C CA . ARG B 1 104 ? -13.586 10.328 10.25 1 96.75 104 ARG B CA 1
ATOM 1764 C C . ARG B 1 104 ? -12.633 9.477 9.414 1 96.75 104 ARG B C 1
ATOM 1766 O O . ARG B 1 104 ? -12.469 8.281 9.672 1 96.75 104 ARG B O 1
ATOM 1773 N N . TRP B 1 105 ? -12.086 10.141 8.414 1 98.44 105 TRP B N 1
ATOM 1774 C CA . TRP B 1 105 ? -11.047 9.461 7.645 1 98.44 105 TRP B CA 1
ATOM 1775 C C . TRP B 1 105 ? -9.734 9.422 8.414 1 98.44 105 TRP B C 1
ATOM 1777 O O . TRP B 1 105 ? -9.273 10.445 8.938 1 98.44 105 TRP B O 1
ATOM 1787 N N . GLN B 1 106 ? -9.172 8.203 8.492 1 98.81 106 GLN B N 1
ATOM 1788 C CA . GLN B 1 106 ? -7.906 7.984 9.172 1 98.81 106 GLN B CA 1
ATOM 1789 C C . GLN B 1 106 ? -6.934 7.199 8.297 1 98.81 106 GLN B C 1
ATOM 1791 O O . GLN B 1 106 ? -7.344 6.309 7.551 1 98.81 106 GLN B O 1
ATOM 1796 N N . LEU B 1 107 ? -5.688 7.598 8.414 1 98.94 107 LEU B N 1
ATOM 1797 C CA . LEU B 1 107 ? -4.633 6.891 7.695 1 98.94 107 LEU B CA 1
ATOM 1798 C C . LEU B 1 107 ? -4.293 5.57 8.383 1 98.94 107 LEU B C 1
ATOM 1800 O O . LEU B 1 107 ? -3.84 5.562 9.531 1 98.94 107 LEU B O 1
ATOM 1804 N N . LEU B 1 108 ? -4.492 4.461 7.699 1 98.94 108 LEU B N 1
ATOM 1805 C CA . LEU B 1 108 ? -4.273 3.143 8.281 1 98.94 108 LEU B CA 1
ATOM 1806 C C . LEU B 1 108 ? -2.902 2.596 7.891 1 98.94 108 LEU B C 1
ATOM 1808 O O . LEU B 1 108 ? -2.242 1.937 8.695 1 98.94 108 LEU B O 1
ATOM 1812 N N . PHE B 1 109 ? -2.52 2.896 6.715 1 98.94 109 PHE B N 1
ATOM 1813 C CA . PHE B 1 109 ? -1.273 2.352 6.188 1 98.94 109 PHE B CA 1
ATOM 1814 C C . PHE B 1 109 ? -0.644 3.311 5.184 1 98.94 109 PHE B C 1
ATOM 1816 O O . PHE B 1 109 ? -1.35 3.957 4.41 1 98.94 109 PHE B O 1
ATOM 1823 N N . HIS B 1 110 ? 0.67 3.402 5.16 1 98.94 110 HIS B N 1
ATOM 1824 C CA . HIS B 1 110 ? 1.426 4.25 4.242 1 98.94 110 HIS B CA 1
ATOM 1825 C C . HIS B 1 110 ? 2.73 3.578 3.822 1 98.94 110 HIS B C 1
ATOM 1827 O O . HIS B 1 110 ? 3.391 2.932 4.637 1 98.94 110 HIS B O 1
ATOM 1833 N N . GLN B 1 111 ? 3.059 3.729 2.615 1 98.94 111 GLN B N 1
ATOM 1834 C CA . GLN B 1 111 ? 4.312 3.168 2.119 1 98.94 111 GLN B CA 1
ATOM 1835 C C . GLN B 1 111 ? 4.945 4.078 1.07 1 98.94 111 GLN B C 1
ATOM 1837 O O . GLN B 1 111 ? 4.242 4.652 0.234 1 98.94 111 GLN B O 1
ATOM 1842 N N . GLY B 1 112 ? 6.227 4.254 1.213 1 98.94 112 GLY B N 1
ATOM 1843 C CA . GLY B 1 112 ? 7 4.996 0.232 1 98.94 112 GLY B CA 1
ATOM 1844 C C . GLY B 1 112 ? 8.102 4.172 -0.41 1 98.94 112 GLY B C 1
ATOM 1845 O O . GLY B 1 112 ? 8.711 3.322 0.245 1 98.94 112 GLY B O 1
ATOM 1846 N N . THR B 1 113 ? 8.328 4.344 -1.673 1 98.88 113 THR B N 1
ATOM 1847 C CA . THR B 1 113 ? 9.398 3.723 -2.445 1 98.88 113 THR B CA 1
ATOM 1848 C C . THR B 1 113 ? 10.172 4.77 -3.244 1 98.88 113 THR B C 1
ATOM 1850 O O . THR B 1 113 ? 9.578 5.543 -3.998 1 98.88 113 THR B O 1
ATOM 1853 N N . ILE B 1 114 ? 11.477 4.715 -3.088 1 98.56 114 ILE B N 1
ATOM 1854 C CA . ILE B 1 114 ? 12.281 5.668 -3.846 1 98.56 114 ILE B CA 1
ATOM 1855 C C . ILE B 1 114 ? 12.094 5.418 -5.344 1 98.56 114 ILE B C 1
ATOM 1857 O O . ILE B 1 114 ? 12.156 4.273 -5.797 1 98.56 114 ILE B O 1
ATOM 1861 N N . ALA B 1 115 ? 11.844 6.48 -6.102 1 98.38 115 ALA B N 1
ATOM 1862 C CA . ALA B 1 115 ? 11.633 6.363 -7.543 1 98.38 115 ALA B CA 1
ATOM 1863 C C . ALA B 1 115 ? 12.938 6.066 -8.266 1 98.38 115 ALA B C 1
ATOM 1865 O O . ALA B 1 115 ? 14.016 6.395 -7.773 1 98.38 115 ALA B O 1
ATOM 1866 N N . ALA B 1 116 ? 12.805 5.434 -9.453 1 93.56 116 ALA B N 1
ATOM 1867 C CA . ALA B 1 116 ? 13.969 5.098 -10.266 1 93.56 116 ALA B CA 1
ATOM 1868 C C . ALA B 1 116 ? 14.672 6.355 -10.766 1 93.56 116 ALA B C 1
ATOM 1870 O O . ALA B 1 116 ? 14.039 7.398 -10.945 1 93.56 116 ALA B O 1
#